Protein AF-A0A1H1TJZ3-F1 (afdb_monomer_lite)

Radius of gyration: 45.03 Å; chains: 1; bounding box: 128×93×92 Å

Foldseek 3Di:
DDDDDPDPDDPPPPPVPPVPPPPPVPDPPPVPPDDPVNVVVSVVVVVVVVVVVVVVVVVVVVVVVVVVVVVVVVVVVVVVVVCVVVVVVVLVVQLVVVCVPDPSVVSNVVSVVVVVVVVVVVVVVVVVVVVVPDDPVVVVVVVVVVVVPDPPVVVVVVVVVVVVVVVVVPPPDDDDDDDPDPPPPPDDDDDDDDDDDD

Organism: NCBI:txid441500

Sequence (198 aa):
MSNKGLYTDGSTAVTGKVESIPLRDTGVTTPGQDSLGTLVSNAAEQVSTLVRNEIELAKTEVIGEVKKGAVGGGLFAGAGVVALYSSFFFFFFLAALLAIWLPWWAAFLIVFLVMIAVAGILAFVGVKKFKAIRSPERTISSVNEWKNLVPGKAQESLARKEDSSALYTNAAGRPAASDKATEARLRDGRGSTSVDVD

InterPro domains:
  IPR009937 Putative Actinobacterial Holin-X, holin superfamily III [PF07332] (37-149)

Structure (mmCIF, N/CA/C/O backbone):
data_AF-A0A1H1TJZ3-F1
#
_entry.id   AF-A0A1H1TJZ3-F1
#
loop_
_atom_site.group_PDB
_atom_site.id
_atom_site.type_symbol
_atom_site.label_atom_id
_atom_site.label_alt_id
_atom_site.label_comp_id
_atom_site.label_asym_id
_atom_site.label_entity_id
_atom_site.label_seq_id
_atom_site.pdbx_PDB_ins_code
_atom_site.Cartn_x
_atom_site.Cartn_y
_atom_site.Cartn_z
_atom_site.occupancy
_atom_site.B_iso_or_equiv
_atom_site.auth_seq_id
_atom_site.auth_comp_id
_atom_site.auth_asym_id
_atom_site.auth_atom_id
_atom_site.pdbx_PDB_model_num
ATOM 1 N N . MET A 1 1 ? 46.722 17.912 40.642 1.00 52.62 1 MET A N 1
ATOM 2 C CA . MET A 1 1 ? 45.371 18.214 40.116 1.00 52.62 1 MET A CA 1
ATOM 3 C C . MET A 1 1 ? 44.361 17.716 41.139 1.00 52.62 1 MET A C 1
ATOM 5 O O . MET A 1 1 ? 44.548 16.632 41.670 1.00 52.62 1 MET A O 1
ATOM 9 N N . SER A 1 2 ? 43.424 18.573 41.537 1.00 50.50 2 SER A N 1
ATOM 10 C CA . SER A 1 2 ? 42.643 18.472 42.778 1.00 50.50 2 SER A CA 1
ATOM 11 C C . SER A 1 2 ? 41.502 17.450 42.667 1.00 50.50 2 SER A C 1
ATOM 13 O O . SER A 1 2 ? 40.543 17.701 41.948 1.00 50.50 2 SER A O 1
ATOM 15 N N . ASN A 1 3 ? 41.584 16.335 43.400 1.00 56.38 3 ASN A N 1
ATOM 16 C CA . ASN A 1 3 ? 40.433 15.481 43.708 1.00 56.38 3 ASN A CA 1
ATOM 17 C C . ASN A 1 3 ? 39.812 15.984 45.016 1.00 56.38 3 ASN A C 1
ATOM 19 O O . ASN A 1 3 ? 40.247 15.618 46.107 1.00 56.38 3 ASN A O 1
ATOM 23 N N . LYS A 1 4 ? 38.818 16.867 44.900 1.00 59.66 4 LYS A N 1
ATOM 24 C CA . LYS A 1 4 ? 37.949 17.290 46.001 1.00 59.66 4 LYS A CA 1
ATOM 25 C C . LYS A 1 4 ? 36.509 16.966 45.637 1.00 59.66 4 LYS A C 1
ATOM 27 O O . LYS A 1 4 ? 36.048 17.365 44.575 1.00 59.66 4 LYS A O 1
ATOM 32 N N . GLY A 1 5 ? 35.815 16.339 46.581 1.00 53.88 5 GLY A N 1
ATOM 33 C CA . GLY A 1 5 ? 34.362 16.420 46.670 1.00 53.88 5 GLY A CA 1
ATOM 34 C C . GLY A 1 5 ? 33.624 15.105 46.479 1.00 53.88 5 GLY A C 1
ATOM 35 O O . GLY A 1 5 ? 32.815 14.985 45.570 1.00 53.88 5 GLY A O 1
ATOM 36 N N . LEU A 1 6 ? 33.848 14.155 47.389 1.00 59.97 6 LEU A N 1
ATOM 37 C CA . LEU A 1 6 ? 32.800 13.226 47.812 1.00 59.97 6 LEU A CA 1
ATOM 38 C C . LEU A 1 6 ? 31.814 14.014 48.693 1.00 59.97 6 LEU A C 1
ATOM 40 O O . LEU A 1 6 ? 31.954 14.045 49.910 1.00 59.97 6 LEU A O 1
ATOM 44 N N . TYR A 1 7 ? 30.862 14.693 48.063 1.00 55.88 7 TYR A N 1
ATOM 45 C CA . TYR A 1 7 ? 29.608 15.135 48.679 1.00 55.88 7 TYR A CA 1
ATOM 46 C C . TYR A 1 7 ? 28.544 14.207 48.052 1.00 55.88 7 TYR A C 1
ATOM 48 O O . TYR A 1 7 ? 28.455 14.168 46.832 1.00 55.88 7 TYR A O 1
ATOM 56 N N . THR A 1 8 ? 27.743 13.360 48.706 1.00 62.25 8 THR A N 1
ATOM 57 C CA . THR A 1 8 ? 27.270 13.271 50.095 1.00 62.25 8 THR A CA 1
ATOM 58 C C . THR A 1 8 ? 27.097 14.607 50.794 1.00 62.25 8 THR A C 1
ATOM 60 O O . THR A 1 8 ? 27.571 14.805 51.902 1.00 62.25 8 THR A O 1
ATOM 63 N N . ASP A 1 9 ? 26.368 15.514 50.155 1.00 62.81 9 ASP A N 1
ATOM 64 C CA . ASP A 1 9 ? 25.366 16.238 50.923 1.00 62.81 9 ASP A CA 1
ATOM 65 C C . ASP A 1 9 ? 24.202 16.621 50.019 1.00 62.81 9 ASP A C 1
ATOM 67 O O . ASP A 1 9 ? 24.367 17.166 48.929 1.00 62.81 9 ASP A O 1
ATOM 71 N N . GLY A 1 10 ? 23.022 16.201 50.436 1.00 52.16 10 GLY A N 1
ATOM 72 C CA . GLY A 1 10 ? 21.856 16.110 49.576 1.00 52.16 10 GLY A CA 1
ATOM 73 C C . GLY A 1 10 ? 20.834 15.185 50.196 1.00 52.16 10 GLY A C 1
ATOM 74 O O . GLY A 1 10 ? 20.370 14.244 49.559 1.00 52.16 10 GLY A O 1
ATOM 75 N N . SER A 1 11 ? 20.516 15.463 51.461 1.00 60.38 11 SER A N 1
ATOM 76 C CA . SER A 1 11 ? 19.229 15.159 52.070 1.00 60.38 11 SER A CA 1
ATOM 77 C C . SER A 1 11 ? 18.112 15.643 51.140 1.00 60.38 11 SER A C 1
ATOM 79 O O . SER A 1 11 ? 17.571 16.736 51.270 1.00 60.38 11 SER A O 1
ATOM 81 N N . THR A 1 12 ? 17.767 14.825 50.157 1.00 55.41 12 TH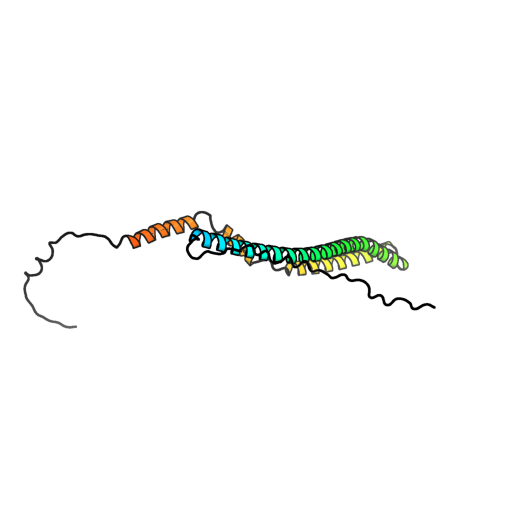R A N 1
ATOM 82 C CA . THR A 1 12 ? 16.384 14.710 49.736 1.00 55.41 12 THR A CA 1
ATOM 83 C C . THR A 1 12 ? 15.889 13.492 50.477 1.00 55.41 12 THR A C 1
ATOM 85 O O . THR A 1 12 ? 15.834 12.377 49.968 1.00 55.41 12 THR A O 1
ATOM 88 N N . ALA A 1 13 ? 15.568 13.714 51.753 1.00 56.81 13 ALA A N 1
ATOM 89 C CA . ALA A 1 13 ? 14.481 12.973 52.343 1.00 56.81 13 ALA A CA 1
ATOM 90 C C . ALA A 1 13 ? 13.328 13.111 51.346 1.00 56.81 13 ALA A C 1
ATOM 92 O O . ALA A 1 13 ? 12.645 14.136 51.300 1.00 56.81 13 ALA A O 1
ATOM 93 N N . VAL A 1 14 ? 13.155 12.100 50.492 1.00 51.84 14 VAL A N 1
ATOM 94 C CA . VAL A 1 14 ? 11.862 11.804 49.907 1.00 51.84 14 VAL A CA 1
ATOM 95 C C . VAL A 1 14 ? 11.032 11.465 51.128 1.00 51.84 14 VAL A C 1
ATOM 97 O O . VAL A 1 14 ? 10.917 10.317 51.550 1.00 51.84 14 VAL A O 1
ATOM 100 N N . THR A 1 15 ? 10.527 12.525 51.759 1.00 55.91 15 THR A N 1
ATOM 101 C CA . THR A 1 15 ? 9.297 12.483 52.507 1.00 55.91 15 THR A CA 1
ATOM 102 C C . THR A 1 15 ? 8.313 12.039 51.446 1.00 55.91 15 THR A C 1
ATOM 104 O O . THR A 1 15 ? 7.775 12.821 50.663 1.00 55.91 15 THR A O 1
ATOM 107 N N . GLY A 1 16 ? 8.206 10.717 51.295 1.00 60.44 16 GLY A N 1
ATOM 108 C CA . GLY A 1 16 ? 7.004 10.136 50.772 1.00 60.44 16 GLY A CA 1
ATOM 109 C C . GLY A 1 16 ? 5.961 10.777 51.651 1.00 60.44 16 GLY A C 1
ATOM 110 O O . GLY A 1 16 ? 5.882 10.479 52.843 1.00 60.44 16 GLY A O 1
ATOM 111 N N . LYS A 1 17 ? 5.260 11.764 51.096 1.00 51.16 17 LYS A N 1
ATOM 112 C CA . LYS A 1 17 ? 3.997 12.189 51.641 1.00 51.16 17 LYS A CA 1
ATOM 113 C C . LYS A 1 17 ? 3.156 10.941 51.481 1.00 51.16 17 LYS A C 1
ATOM 115 O O . LYS A 1 17 ? 2.542 10.720 50.445 1.00 51.16 17 LYS A O 1
ATOM 120 N N . VAL A 1 18 ? 3.279 10.057 52.468 1.00 55.62 18 VAL A N 1
ATOM 121 C CA . VAL A 1 18 ? 2.288 9.059 52.778 1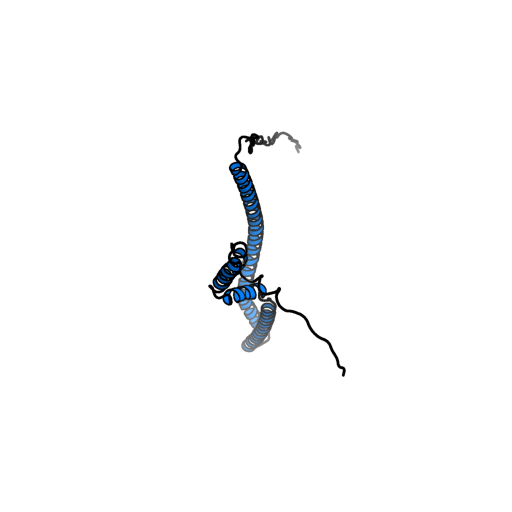.00 55.62 18 VAL A CA 1
ATOM 122 C C . VAL A 1 18 ? 1.106 9.958 53.037 1.00 55.62 18 VAL A C 1
ATOM 124 O O . VAL A 1 18 ? 1.009 10.590 54.090 1.00 55.62 18 VAL A O 1
ATOM 127 N N . GLU A 1 19 ? 0.311 10.173 51.990 1.00 57.09 19 GLU A N 1
ATOM 128 C CA . GLU A 1 19 ? -1.065 10.558 52.168 1.00 57.09 19 GLU A CA 1
ATOM 129 C C . GLU A 1 19 ? -1.569 9.496 53.117 1.00 57.09 19 GLU A C 1
ATOM 131 O O . GLU A 1 19 ? -1.733 8.332 52.750 1.00 57.09 19 GLU A O 1
ATOM 136 N N . SER A 1 20 ? -1.600 9.878 54.395 1.00 70.31 20 SER A N 1
ATOM 137 C CA . SER A 1 20 ? -2.224 9.119 55.449 1.00 70.31 20 SER A CA 1
ATOM 138 C C . SER A 1 20 ? -3.521 8.681 54.829 1.00 70.31 20 SER A C 1
ATOM 140 O O . SER A 1 20 ? -4.298 9.558 54.433 1.00 70.31 20 SER A O 1
ATOM 142 N N . ILE A 1 21 ? -3.657 7.364 54.641 1.00 65.25 21 ILE A N 1
ATOM 143 C CA . ILE A 1 21 ? -4.868 6.727 54.145 1.00 65.25 21 ILE A CA 1
ATOM 144 C C . ILE A 1 21 ? -5.995 7.551 54.738 1.00 65.25 21 ILE A C 1
ATOM 146 O O . ILE A 1 21 ? -6.054 7.629 55.973 1.00 65.25 21 ILE A O 1
ATOM 150 N N . PRO A 1 22 ? -6.773 8.292 53.927 1.00 59.94 22 PRO A N 1
ATOM 151 C CA . PRO A 1 22 ? -7.872 9.025 54.491 1.00 59.94 22 PRO A CA 1
ATOM 152 C C . PRO A 1 22 ? -8.697 7.944 55.163 1.00 59.94 22 PRO A C 1
ATOM 154 O O . PRO A 1 22 ? -9.255 7.080 54.491 1.00 59.94 22 PRO A O 1
ATOM 157 N N . LEU A 1 23 ? -8.732 7.971 56.493 1.00 58.44 23 LEU A N 1
ATOM 158 C CA . LEU A 1 23 ? -9.739 7.296 57.292 1.00 58.44 23 LEU A CA 1
ATOM 159 C C . LEU A 1 23 ? -11.054 8.033 57.013 1.00 58.44 23 LEU A C 1
ATOM 161 O O . LEU A 1 23 ? -11.661 8.647 57.880 1.00 58.44 23 LEU A O 1
ATOM 165 N N . ARG A 1 24 ? -11.444 8.079 55.741 1.00 59.44 24 ARG A N 1
ATOM 166 C CA . ARG A 1 24 ? -12.832 8.142 55.367 1.00 59.44 24 ARG A CA 1
ATOM 167 C C . ARG A 1 24 ? -13.308 6.748 55.675 1.00 59.44 24 ARG A C 1
ATOM 169 O O . ARG A 1 24 ? -12.832 5.797 55.061 1.00 59.44 24 ARG A O 1
ATOM 176 N N . ASP A 1 25 ? -14.193 6.650 56.650 1.00 58.34 25 ASP A N 1
ATOM 177 C CA . ASP A 1 25 ? -14.998 5.462 56.828 1.00 58.34 25 ASP A CA 1
ATOM 178 C C . ASP A 1 25 ? -15.605 5.108 55.469 1.00 58.34 25 ASP A C 1
ATOM 180 O O . ASP A 1 25 ? -16.533 5.760 54.985 1.00 58.34 25 ASP A O 1
ATOM 184 N N . THR A 1 26 ? -15.040 4.109 54.798 1.00 60.09 26 THR A N 1
ATOM 185 C CA . THR A 1 26 ? -15.629 3.519 53.602 1.00 60.09 26 THR A CA 1
ATOM 186 C C . THR A 1 26 ? -16.785 2.660 54.085 1.00 60.09 26 THR A C 1
ATOM 188 O O . THR A 1 26 ? -16.656 1.447 54.195 1.00 60.09 26 THR A O 1
ATOM 191 N N . GLY A 1 27 ? -17.868 3.327 54.489 1.00 61.78 27 GLY A N 1
ATOM 192 C CA . GLY A 1 27 ? -19.051 2.715 55.070 1.00 61.78 27 GLY A CA 1
ATOM 193 C C . GLY A 1 27 ? -18.743 1.941 56.347 1.00 61.78 27 GLY A C 1
ATOM 194 O O . GLY A 1 27 ? -18.666 0.715 56.320 1.00 61.78 27 GLY A O 1
ATOM 195 N N . VAL A 1 28 ? -18.669 2.622 57.496 1.00 57.31 28 VAL A N 1
ATOM 196 C CA . VAL A 1 28 ? -19.098 1.949 58.728 1.00 57.31 28 VAL A CA 1
ATOM 197 C C . VAL A 1 28 ? -20.586 1.658 58.569 1.00 57.31 28 VAL A C 1
ATOM 199 O O . VAL A 1 28 ? -21.441 2.465 58.926 1.00 57.31 28 VAL A O 1
ATOM 202 N N . THR A 1 29 ? -20.894 0.502 57.984 1.00 57.84 29 THR A N 1
ATOM 203 C CA . THR A 1 29 ? -22.207 -0.114 58.094 1.00 57.84 29 THR A CA 1
ATOM 204 C C . THR A 1 29 ? -22.442 -0.311 59.581 1.00 57.84 29 THR A C 1
ATOM 206 O O . THR A 1 29 ? -21.891 -1.239 60.174 1.00 57.84 29 THR A O 1
ATOM 209 N N . THR A 1 30 ? -23.165 0.603 60.225 1.00 61.22 30 THR A N 1
ATOM 210 C CA . THR A 1 30 ? -23.535 0.430 61.629 1.00 61.22 30 THR A CA 1
ATOM 211 C C . THR A 1 30 ? -24.534 -0.724 61.651 1.00 61.22 30 THR A C 1
ATOM 213 O O . THR A 1 30 ? -25.610 -0.578 61.059 1.00 61.22 30 THR A O 1
ATOM 216 N N . PRO A 1 31 ? -24.212 -1.885 62.258 1.00 56.19 31 PRO A N 1
ATOM 217 C CA . PRO A 1 31 ? -25.099 -3.040 62.222 1.00 56.19 31 PRO A CA 1
ATOM 218 C C . PRO A 1 31 ? -26.468 -2.654 62.795 1.00 56.19 31 PRO A C 1
ATOM 220 O O . PRO A 1 31 ? -26.584 -2.326 63.973 1.00 56.19 31 PRO A O 1
ATOM 223 N N . GLY A 1 32 ? -27.491 -2.636 61.935 1.00 61.94 32 GLY A N 1
ATOM 224 C CA . GLY A 1 32 ? -28.868 -2.286 62.294 1.00 61.94 32 GLY A CA 1
ATOM 225 C C . GLY A 1 32 ? -29.367 -0.894 61.883 1.00 61.94 32 GLY A C 1
ATOM 226 O O . GLY A 1 32 ? -30.531 -0.615 62.154 1.00 61.94 32 GLY A O 1
ATOM 227 N N . GLN A 1 33 ? -28.560 -0.038 61.237 1.00 62.75 33 GLN A N 1
ATOM 228 C CA . GLN A 1 33 ? -29.014 1.301 60.793 1.00 62.75 33 GLN A CA 1
ATOM 229 C C . GLN A 1 33 ? -29.118 1.479 59.273 1.00 62.75 33 GLN A C 1
ATOM 231 O O . GLN A 1 33 ? -29.837 2.364 58.811 1.00 62.75 33 GLN A O 1
ATOM 236 N N . ASP A 1 34 ? -28.478 0.609 58.491 1.00 65.44 34 ASP A N 1
A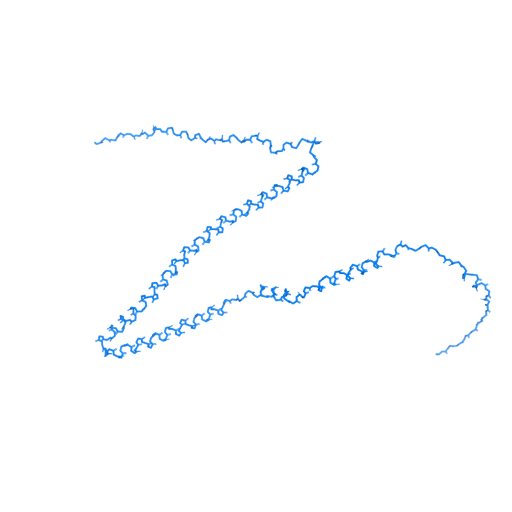TOM 237 C CA . ASP A 1 34 ? -28.600 0.632 57.036 1.00 65.44 34 ASP A CA 1
ATOM 238 C C . ASP A 1 34 ? -29.779 -0.215 56.566 1.00 65.44 34 ASP A C 1
ATOM 240 O O . ASP A 1 34 ? -29.916 -1.396 56.895 1.00 65.44 34 ASP A O 1
ATOM 244 N N . SER A 1 35 ? -30.640 0.395 55.756 1.00 80.81 35 SER A N 1
ATOM 245 C CA . SER A 1 35 ? -31.712 -0.328 55.084 1.00 80.81 35 SER A CA 1
ATOM 246 C C . SER A 1 35 ? -31.136 -1.319 54.063 1.00 80.81 35 SER A C 1
ATOM 248 O O . SER A 1 35 ? -30.078 -1.084 53.474 1.00 80.81 35 SER A O 1
ATOM 250 N N . LEU A 1 36 ? -31.865 -2.402 53.775 1.00 79.62 36 LEU A N 1
ATOM 251 C CA . LEU A 1 36 ? -31.504 -3.350 52.709 1.00 79.62 36 LEU A CA 1
ATOM 252 C C . LEU A 1 36 ? -31.274 -2.655 51.352 1.00 79.62 36 LEU A C 1
ATOM 254 O O . LEU A 1 36 ? -30.434 -3.094 50.570 1.00 79.62 36 LEU A O 1
ATOM 258 N N . GLY A 1 37 ? -31.971 -1.542 51.092 1.00 83.62 37 GLY A N 1
ATOM 259 C CA . GLY A 1 37 ? -31.775 -0.733 49.887 1.00 83.62 37 GLY A CA 1
ATOM 260 C C . GLY A 1 37 ? -30.400 -0.063 49.828 1.00 83.62 37 GLY A C 1
ATOM 261 O O . GLY A 1 37 ? -29.789 -0.016 48.762 1.00 83.62 37 GLY A O 1
ATOM 262 N N . THR A 1 38 ? -29.872 0.381 50.969 1.00 82.50 38 THR A N 1
ATOM 263 C CA . THR A 1 38 ? -28.545 1.004 51.072 1.00 82.50 38 THR A CA 1
ATOM 264 C C . THR A 1 38 ? -27.435 -0.011 50.776 1.00 82.50 38 THR A C 1
ATOM 266 O O . THR A 1 38 ? -26.494 0.291 50.047 1.00 82.50 38 THR A O 1
ATOM 269 N N . LEU A 1 39 ? -27.577 -1.249 51.265 1.00 85.19 39 LEU A N 1
ATOM 270 C CA . LEU A 1 39 ? -26.619 -2.335 51.018 1.00 85.19 39 LEU A CA 1
ATOM 271 C C . LEU A 1 39 ? -26.573 -2.743 49.539 1.00 85.19 39 LEU A C 1
ATOM 273 O O . LEU A 1 39 ? -25.491 -2.899 48.974 1.00 85.19 39 LEU A O 1
ATOM 277 N N . VAL A 1 40 ? -27.739 -2.874 48.898 1.00 86.62 40 VAL A N 1
ATOM 278 C CA . VAL A 1 40 ? -27.831 -3.196 47.464 1.00 86.62 40 VAL A CA 1
ATOM 279 C C . VAL A 1 40 ? -27.279 -2.055 46.607 1.00 86.62 40 VAL A C 1
ATOM 281 O O . VAL A 1 40 ? -26.542 -2.319 45.658 1.00 86.62 40 VAL A O 1
ATOM 284 N N . SER A 1 41 ? -27.574 -0.800 46.960 1.00 87.06 41 SER A N 1
ATOM 285 C CA . SER A 1 41 ? -27.035 0.379 46.270 1.00 87.06 41 SER A CA 1
ATOM 286 C C . SER A 1 41 ? -25.506 0.419 46.332 1.00 87.06 41 SER A C 1
ATOM 288 O O . SER A 1 41 ? -24.854 0.521 45.296 1.00 87.06 41 SER A O 1
ATOM 290 N N . ASN A 1 42 ? -24.924 0.247 47.522 1.00 86.00 42 ASN A N 1
ATOM 291 C CA . ASN A 1 42 ? -23.471 0.269 47.712 1.00 86.00 42 ASN A CA 1
ATOM 292 C C . ASN A 1 42 ? -22.774 -0.891 46.983 1.00 86.00 42 ASN A C 1
ATOM 294 O O . ASN A 1 42 ? -21.708 -0.706 46.393 1.00 86.00 42 ASN A O 1
ATOM 298 N N . ALA A 1 43 ? -23.374 -2.0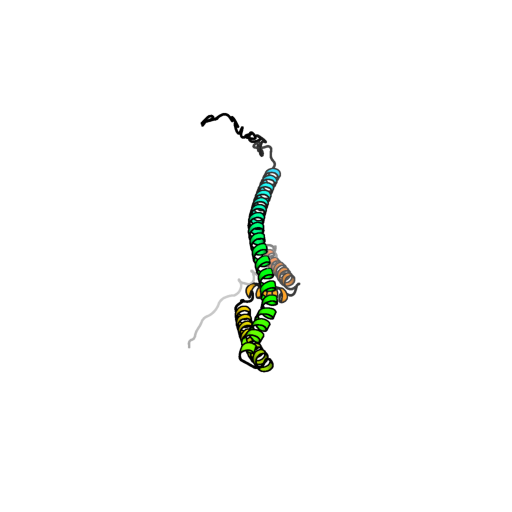86 46.989 1.00 87.38 43 ALA A N 1
ATOM 299 C CA . ALA A 1 43 ? -22.849 -3.230 46.247 1.00 87.38 43 ALA A CA 1
ATOM 300 C C . ALA A 1 43 ? -22.894 -2.992 44.726 1.00 87.38 43 ALA A C 1
ATOM 302 O O . ALA A 1 43 ? -21.917 -3.271 44.029 1.00 87.38 43 ALA A O 1
ATOM 303 N N . ALA A 1 44 ? -23.992 -2.432 44.207 1.00 89.06 44 ALA A N 1
ATOM 304 C CA . ALA A 1 44 ? -24.119 -2.079 42.793 1.00 89.06 44 ALA A CA 1
ATOM 305 C C . ALA A 1 44 ? -23.095 -1.011 42.373 1.00 89.06 44 ALA A C 1
ATOM 307 O O . ALA A 1 44 ? -22.509 -1.097 41.292 1.00 89.06 44 ALA A O 1
ATOM 308 N N . GLU A 1 45 ? -22.825 -0.041 43.244 1.00 91.12 45 GLU A N 1
ATOM 309 C CA . GLU A 1 45 ? -21.854 1.026 43.006 1.00 91.12 45 GLU A CA 1
ATOM 310 C C . GLU A 1 45 ? -20.406 0.501 42.964 1.00 91.12 45 GLU A C 1
ATOM 312 O O . GLU A 1 45 ? -19.625 0.888 42.090 1.00 91.12 45 GLU A O 1
ATOM 317 N N . GLN A 1 46 ? -20.059 -0.471 43.816 1.00 87.31 46 GLN A N 1
ATOM 318 C CA . GLN A 1 46 ? -18.755 -1.149 43.777 1.00 87.31 46 GLN A CA 1
ATOM 319 C C . GLN A 1 46 ? -18.566 -1.983 42.509 1.00 87.31 46 GLN A C 1
ATOM 321 O O . GLN A 1 46 ? -17.514 -1.907 41.872 1.00 87.31 46 GLN A O 1
ATOM 326 N N . VAL A 1 47 ? -19.592 -2.737 42.101 1.00 91.69 47 VAL A N 1
ATOM 327 C CA . VAL A 1 47 ? -19.554 -3.502 40.845 1.00 91.69 47 VAL A CA 1
ATOM 328 C C . VAL A 1 47 ? -19.414 -2.557 39.651 1.00 91.69 47 VAL A C 1
ATOM 330 O O . VAL A 1 47 ? -18.579 -2.793 38.777 1.00 91.69 47 VAL A O 1
ATOM 333 N N . SER A 1 48 ? -20.160 -1.448 39.633 1.00 92.88 48 SER A N 1
ATOM 334 C CA . SER A 1 48 ? -20.049 -0.437 38.576 1.00 92.88 48 SER A CA 1
ATOM 335 C C . SER A 1 48 ? -18.654 0.195 38.525 1.00 92.88 48 SER A C 1
ATOM 337 O O . SER A 1 48 ? -18.144 0.477 37.439 1.00 92.88 48 SER A O 1
ATOM 339 N N . THR A 1 49 ? -18.021 0.391 39.683 1.00 91.75 49 THR A N 1
ATOM 340 C CA . THR A 1 49 ? -16.653 0.916 39.781 1.00 91.75 49 THR A CA 1
ATOM 341 C C . THR A 1 49 ? -15.633 -0.097 39.261 1.00 91.75 49 THR A C 1
ATOM 343 O O . THR A 1 49 ? -14.758 0.265 38.480 1.00 91.75 49 THR A O 1
ATOM 346 N N . LEU A 1 50 ? -15.773 -1.379 39.609 1.00 92.62 50 LEU A N 1
ATOM 347 C CA . LEU A 1 50 ? -14.881 -2.441 39.137 1.00 92.62 50 LEU A CA 1
ATOM 348 C C . LEU A 1 50 ? -14.942 -2.601 37.612 1.00 92.62 50 LEU A C 1
ATOM 350 O O . LEU A 1 50 ? -13.907 -2.625 36.952 1.00 92.62 50 LEU A O 1
ATOM 354 N N . VAL A 1 51 ? -16.155 -2.641 37.048 1.00 94.06 51 VAL A N 1
ATOM 355 C CA . VAL A 1 51 ? -16.363 -2.729 35.594 1.00 94.06 51 VAL A CA 1
ATOM 356 C C . VAL A 1 51 ? -15.746 -1.527 34.887 1.00 94.06 51 VAL A C 1
ATOM 358 O O . VAL A 1 51 ? -15.076 -1.685 33.867 1.00 94.06 51 VAL A O 1
ATOM 361 N N . ARG A 1 52 ? -15.933 -0.319 35.428 1.00 94.44 52 ARG A N 1
ATOM 362 C CA . ARG A 1 52 ? -15.331 0.884 34.853 1.00 94.44 52 ARG A CA 1
ATOM 363 C C . ARG A 1 52 ? -13.805 0.844 34.903 1.00 94.44 52 ARG A C 1
ATOM 365 O O . ARG A 1 52 ? -13.183 1.184 33.903 1.00 94.44 52 ARG A O 1
ATOM 372 N N . ASN A 1 53 ? -13.221 0.388 36.006 1.00 92.81 53 ASN A N 1
ATOM 373 C CA . ASN A 1 53 ? -11.771 0.261 36.150 1.00 92.81 53 ASN A CA 1
ATOM 374 C C . ASN A 1 53 ? -11.189 -0.756 35.160 1.00 92.81 53 ASN A C 1
ATOM 376 O O . ASN A 1 53 ? -10.171 -0.476 34.531 1.00 92.81 53 ASN A O 1
ATOM 380 N N . GLU A 1 54 ? -11.860 -1.892 34.963 1.00 91.44 54 GLU A N 1
ATOM 381 C CA . GLU A 1 54 ? -11.437 -2.912 33.999 1.00 91.44 54 GLU A CA 1
ATOM 382 C C . GLU A 1 54 ? -11.487 -2.374 32.560 1.00 91.44 54 GLU A C 1
ATOM 384 O O . GLU A 1 54 ? -10.561 -2.568 31.773 1.00 91.44 54 GLU A O 1
ATOM 389 N N . ILE A 1 55 ? -12.542 -1.621 32.226 1.00 94.12 55 ILE A N 1
ATOM 390 C CA . ILE A 1 55 ? -12.671 -0.949 30.926 1.00 94.12 55 ILE A CA 1
ATOM 391 C C . ILE A 1 55 ? -11.591 0.120 30.755 1.00 94.12 55 ILE A C 1
ATOM 393 O O . ILE A 1 55 ? -11.026 0.245 29.669 1.00 94.12 55 ILE A O 1
ATOM 397 N N . GLU A 1 56 ? -11.309 0.915 31.787 1.00 93.94 56 GLU A N 1
ATOM 398 C CA . GLU A 1 56 ? -10.276 1.950 31.734 1.00 93.94 56 GLU A CA 1
ATOM 399 C C . GLU A 1 56 ? -8.889 1.329 31.535 1.00 93.94 56 GLU A C 1
ATOM 401 O O . GLU A 1 56 ? -8.142 1.789 30.667 1.00 93.94 56 GLU A O 1
ATOM 406 N N . LEU A 1 57 ? -8.584 0.229 32.225 1.00 91.25 57 LEU A N 1
ATOM 407 C CA . LEU A 1 57 ? -7.334 -0.505 32.053 1.00 91.25 57 LEU A CA 1
ATOM 408 C C . LEU A 1 57 ? -7.222 -1.095 30.640 1.00 91.25 57 LEU A C 1
ATOM 410 O O . LEU A 1 57 ? -6.266 -0.785 29.922 1.00 91.25 57 LEU A O 1
ATOM 414 N N . ALA A 1 58 ? -8.244 -1.826 30.187 1.00 91.44 58 ALA A N 1
ATOM 415 C CA . ALA A 1 58 ? -8.294 -2.396 28.841 1.00 91.44 58 ALA A CA 1
ATOM 416 C C . ALA A 1 58 ? -8.182 -1.308 27.763 1.00 91.44 58 ALA A C 1
ATOM 418 O O . ALA A 1 58 ? -7.485 -1.468 26.761 1.00 91.44 58 ALA A O 1
ATOM 419 N N . LYS A 1 59 ? -8.811 -0.148 27.981 1.00 93.06 59 LYS A N 1
ATOM 420 C CA . LYS A 1 59 ? -8.704 1.000 27.079 1.00 93.06 59 LYS A CA 1
ATOM 421 C C . LYS A 1 59 ? -7.270 1.517 26.999 1.00 93.06 59 LYS A C 1
ATOM 423 O O . LYS A 1 59 ? -6.824 1.842 25.900 1.00 93.06 59 LYS A O 1
ATOM 428 N N . THR A 1 60 ? -6.540 1.603 28.110 1.00 92.62 60 THR A N 1
ATOM 429 C CA . THR A 1 60 ? -5.138 2.057 28.071 1.00 92.62 60 THR A CA 1
ATOM 430 C C . THR A 1 60 ? -4.222 1.081 27.338 1.00 92.62 60 THR A C 1
ATOM 432 O O . THR A 1 60 ? -3.377 1.521 26.552 1.00 92.62 60 THR A O 1
ATOM 435 N N . GLU A 1 61 ? -4.430 -0.223 27.518 1.00 91.12 61 GLU A N 1
ATOM 436 C CA . GLU A 1 61 ? -3.650 -1.264 26.848 1.00 91.12 61 GLU A CA 1
ATOM 437 C C . GLU A 1 61 ? -3.923 -1.266 25.340 1.00 91.12 61 GLU A C 1
ATOM 439 O O . GLU A 1 61 ? -3.003 -1.095 24.534 1.00 91.12 61 GLU A O 1
ATOM 444 N N . VAL A 1 62 ? -5.203 -1.292 24.957 1.00 95.38 62 VAL A N 1
ATOM 445 C CA . VAL A 1 62 ? -5.635 -1.262 23.555 1.00 95.38 62 VAL A CA 1
ATOM 446 C C . VAL A 1 62 ? -5.177 0.018 22.854 1.00 95.38 62 VAL A C 1
ATOM 448 O O . VAL A 1 62 ? -4.675 -0.047 21.734 1.00 95.38 62 VAL A O 1
ATOM 451 N N . ILE A 1 63 ? -5.292 1.196 23.480 1.00 93.81 63 ILE A N 1
ATOM 452 C CA . ILE A 1 63 ? -4.816 2.451 22.868 1.00 93.81 63 ILE A CA 1
ATOM 453 C C . ILE A 1 63 ? -3.301 2.405 22.637 1.00 93.81 63 ILE A C 1
ATOM 455 O O . ILE A 1 63 ? -2.823 2.882 21.602 1.00 93.81 63 ILE A O 1
ATOM 459 N N . GLY A 1 64 ? -2.540 1.830 23.572 1.00 89.69 64 GLY A N 1
ATOM 460 C CA . GLY A 1 64 ? -1.100 1.643 23.424 1.00 89.69 64 GLY A CA 1
ATOM 461 C C . GLY A 1 64 ? -0.750 0.775 22.213 1.00 89.69 64 GLY A C 1
ATOM 462 O O . GLY A 1 64 ? 0.111 1.152 21.410 1.00 89.69 64 GLY A O 1
ATOM 463 N N . GLU A 1 65 ? -1.441 -0.351 22.047 1.00 92.62 65 GLU A N 1
ATOM 464 C CA . GLU A 1 65 ? -1.266 -1.255 20.906 1.00 92.62 65 GLU A CA 1
ATOM 465 C C . GLU A 1 65 ? -1.690 -0.617 19.583 1.00 92.62 65 GLU A C 1
ATOM 467 O O . GLU A 1 65 ? -0.925 -0.629 18.614 1.00 92.62 65 GLU A O 1
ATOM 472 N N . VAL A 1 66 ? -2.860 0.023 19.555 1.00 95.38 66 VAL A N 1
ATOM 473 C CA . VAL A 1 66 ? -3.379 0.728 18.376 1.00 95.38 66 VAL A CA 1
ATOM 474 C C . VAL A 1 66 ? -2.420 1.830 17.947 1.00 95.38 66 VAL A C 1
ATOM 476 O O . VAL A 1 66 ? -2.148 1.965 16.758 1.00 95.38 66 VAL A O 1
ATOM 479 N N . LYS A 1 67 ? -1.850 2.595 18.884 1.00 94.56 67 LYS A N 1
ATOM 480 C CA . LYS A 1 67 ? -0.884 3.650 18.556 1.00 94.56 67 LYS A CA 1
ATOM 481 C C . LYS A 1 67 ? 0.393 3.079 17.941 1.00 94.56 67 LYS A C 1
ATOM 483 O O . LYS A 1 67 ? 0.876 3.620 16.948 1.00 94.56 67 LYS A O 1
ATOM 488 N N . LYS A 1 68 ? 0.931 1.985 18.490 1.00 93.06 68 LYS A N 1
ATOM 489 C CA . LYS A 1 68 ? 2.107 1.300 17.920 1.00 93.06 68 LYS A CA 1
ATOM 490 C C . LYS A 1 68 ? 1.804 0.772 16.515 1.00 93.06 68 LYS A C 1
ATOM 492 O O . LYS A 1 68 ? 2.588 1.007 15.596 1.00 93.06 68 LYS A O 1
ATOM 497 N N . GLY A 1 69 ? 0.644 0.140 16.340 1.00 95.19 69 GLY A N 1
ATOM 498 C CA . GLY A 1 69 ? 0.158 -0.327 15.043 1.00 95.19 69 GLY A CA 1
ATOM 499 C C . GLY A 1 69 ? -0.049 0.812 14.043 1.00 95.19 69 GLY A C 1
ATOM 500 O O . GLY A 1 69 ? 0.343 0.685 12.889 1.00 95.19 69 GLY A O 1
ATOM 501 N N . ALA A 1 70 ? -0.583 1.952 14.483 1.00 95.38 70 ALA A N 1
ATOM 502 C CA . ALA A 1 70 ? -0.813 3.128 13.647 1.00 95.38 70 ALA A CA 1
ATOM 503 C C . ALA A 1 70 ? 0.495 3.787 13.198 1.00 95.38 70 ALA A C 1
ATOM 505 O O . ALA A 1 70 ? 0.625 4.143 12.030 1.00 95.38 70 ALA A O 1
ATOM 506 N N . VAL A 1 71 ? 1.483 3.916 14.089 1.00 96.44 71 VAL A N 1
ATOM 507 C CA . VAL A 1 71 ? 2.811 4.439 13.725 1.00 96.44 71 VAL A CA 1
ATOM 508 C C . VAL A 1 71 ? 3.503 3.491 12.748 1.00 96.44 71 VAL A C 1
ATOM 510 O O . VAL A 1 71 ? 3.971 3.933 11.701 1.00 96.44 71 VAL A O 1
ATOM 513 N N . GLY A 1 72 ? 3.520 2.188 13.046 1.00 94.31 72 GLY A N 1
ATOM 514 C CA . GLY A 1 72 ? 4.102 1.182 12.157 1.00 94.31 72 GLY A CA 1
ATOM 515 C C . GLY A 1 72 ? 3.416 1.152 10.791 1.00 94.31 72 GLY A C 1
ATOM 516 O O . GLY A 1 72 ? 4.087 1.193 9.764 1.00 94.31 72 GLY A O 1
ATOM 517 N N . GLY A 1 73 ? 2.082 1.162 10.775 1.00 96.81 73 GLY A N 1
ATOM 518 C CA . GLY A 1 73 ? 1.273 1.210 9.560 1.00 96.81 73 GLY A CA 1
ATOM 519 C C . GLY A 1 73 ? 1.478 2.497 8.761 1.00 96.81 73 GLY A C 1
ATOM 520 O O . GLY A 1 73 ? 1.618 2.434 7.543 1.00 96.81 73 GLY A O 1
ATOM 521 N N . GLY A 1 74 ? 1.575 3.649 9.428 1.00 97.00 74 GLY A N 1
ATOM 522 C CA . GLY A 1 74 ? 1.864 4.936 8.795 1.00 97.00 74 GLY A CA 1
ATOM 523 C C . GLY A 1 74 ? 3.249 4.976 8.147 1.00 97.00 74 GLY A C 1
ATOM 524 O O . GLY A 1 74 ? 3.377 5.410 7.003 1.00 97.00 74 GLY A O 1
ATOM 525 N N . LEU A 1 75 ? 4.276 4.456 8.828 1.00 97.12 75 LEU A N 1
ATOM 526 C CA . LEU A 1 75 ? 5.622 4.324 8.262 1.00 97.12 75 LEU A CA 1
ATOM 527 C C . LEU A 1 75 ? 5.649 3.353 7.078 1.00 97.12 75 LEU A C 1
ATOM 529 O O . LEU A 1 75 ? 6.267 3.658 6.062 1.00 97.12 75 LEU A O 1
ATOM 533 N N . PHE A 1 76 ? 4.950 2.218 7.170 1.00 96.25 76 PHE A N 1
ATOM 534 C CA . PHE A 1 76 ? 4.841 1.266 6.062 1.00 96.25 76 PHE A CA 1
ATOM 535 C C . PHE A 1 76 ? 4.111 1.863 4.857 1.00 96.25 76 PHE A C 1
ATOM 537 O O . PHE A 1 76 ? 4.538 1.662 3.722 1.00 96.25 76 PHE A O 1
ATOM 544 N N . ALA A 1 77 ? 3.042 2.626 5.092 1.00 97.69 77 ALA A N 1
ATOM 545 C CA . ALA A 1 77 ? 2.332 3.344 4.043 1.00 97.69 77 ALA A CA 1
ATOM 546 C C . ALA A 1 77 ? 3.243 4.388 3.380 1.00 97.69 77 ALA A C 1
ATOM 548 O O . ALA A 1 77 ? 3.349 4.412 2.155 1.00 97.69 77 ALA A O 1
ATOM 549 N N . GLY A 1 78 ? 3.964 5.188 4.173 1.00 98.06 78 GLY A N 1
ATOM 550 C CA . GLY A 1 78 ? 4.946 6.150 3.668 1.00 98.06 78 GLY A CA 1
ATOM 551 C C . GLY A 1 78 ? 6.060 5.485 2.853 1.00 98.06 78 GLY A C 1
ATOM 552 O O . GLY A 1 78 ? 6.338 5.908 1.732 1.00 98.06 78 GLY A O 1
ATOM 553 N N . ALA A 1 79 ? 6.642 4.396 3.362 1.00 97.50 79 ALA A N 1
ATOM 554 C CA . ALA A 1 79 ? 7.639 3.602 2.646 1.00 97.50 79 ALA A CA 1
ATOM 555 C C . ALA A 1 79 ? 7.080 3.023 1.339 1.00 97.50 79 ALA A C 1
ATOM 557 O O . ALA A 1 79 ? 7.759 3.060 0.316 1.00 97.50 79 ALA A O 1
ATOM 558 N N . GLY A 1 80 ? 5.831 2.547 1.347 1.00 97.06 80 GLY A N 1
ATOM 559 C CA . GLY A 1 80 ? 5.133 2.071 0.155 1.00 97.06 80 GLY A CA 1
ATOM 560 C C . GLY A 1 80 ? 4.973 3.159 -0.906 1.00 97.06 80 GLY A C 1
ATOM 561 O O . GLY A 1 80 ? 5.259 2.912 -2.075 1.00 97.06 80 GLY A O 1
ATOM 562 N N . VAL A 1 81 ? 4.592 4.377 -0.510 1.00 98.19 81 VAL A N 1
ATOM 563 C CA . VAL A 1 81 ? 4.496 5.527 -1.426 1.00 98.19 81 VAL A CA 1
ATOM 564 C C . VAL A 1 81 ? 5.866 5.875 -2.007 1.00 98.19 81 VAL A C 1
ATOM 566 O O . VAL A 1 81 ? 6.001 5.994 -3.225 1.00 98.19 81 VAL A O 1
ATOM 569 N N . VAL A 1 82 ? 6.899 5.982 -1.168 1.00 98.19 82 VAL A N 1
ATOM 570 C CA . VAL A 1 82 ? 8.269 6.267 -1.626 1.00 98.19 82 VAL A CA 1
ATOM 571 C C . VAL A 1 82 ? 8.763 5.182 -2.582 1.00 98.19 82 VAL A C 1
ATOM 573 O O . VAL A 1 82 ? 9.303 5.508 -3.639 1.00 98.19 82 VAL A O 1
ATOM 576 N N . ALA A 1 83 ? 8.546 3.904 -2.265 1.00 96.75 83 ALA A N 1
ATOM 577 C CA . ALA A 1 83 ? 8.917 2.787 -3.128 1.00 96.75 83 ALA A CA 1
ATOM 578 C C . ALA A 1 83 ? 8.154 2.815 -4.463 1.00 96.75 83 ALA A C 1
ATOM 580 O O . ALA A 1 83 ? 8.758 2.585 -5.512 1.00 96.75 83 ALA A O 1
ATOM 581 N N . LEU A 1 84 ? 6.860 3.149 -4.451 1.00 95.31 84 LEU A N 1
ATOM 582 C CA . LEU A 1 84 ? 6.038 3.265 -5.658 1.00 95.31 84 LEU A CA 1
ATOM 583 C C . LEU A 1 84 ? 6.567 4.361 -6.591 1.00 95.31 84 LEU A C 1
ATOM 585 O O . LEU A 1 84 ? 6.803 4.092 -7.768 1.00 95.31 84 LEU A O 1
ATOM 589 N N . TYR A 1 85 ? 6.824 5.567 -6.075 1.00 96.88 85 TYR A N 1
ATOM 590 C CA . TYR A 1 85 ? 7.391 6.653 -6.883 1.00 96.88 85 TYR A CA 1
ATOM 591 C C . TYR A 1 85 ? 8.825 6.350 -7.333 1.00 96.88 85 TYR A C 1
ATOM 593 O O . TYR A 1 85 ? 9.172 6.589 -8.489 1.00 96.88 85 TYR A O 1
ATOM 601 N N . SER A 1 86 ? 9.651 5.768 -6.460 1.00 97.12 86 SER A N 1
ATOM 602 C CA . SER A 1 86 ? 11.033 5.394 -6.792 1.00 97.12 86 SER A CA 1
ATOM 603 C C . SER A 1 86 ? 11.095 4.308 -7.866 1.00 97.12 86 SER A C 1
ATOM 605 O O . SER A 1 86 ? 12.007 4.319 -8.688 1.00 97.12 86 SER A O 1
ATOM 607 N N . SER A 1 87 ? 10.112 3.404 -7.912 1.00 95.06 87 SER A N 1
ATOM 608 C CA . SER A 1 87 ? 10.039 2.349 -8.930 1.00 95.06 87 SER A CA 1
ATOM 609 C C . SER A 1 87 ? 9.966 2.927 -10.345 1.00 95.06 87 SER A C 1
ATOM 611 O O . SER A 1 87 ? 10.615 2.403 -11.246 1.00 95.06 87 SER A O 1
ATOM 613 N N . PHE A 1 88 ? 9.252 4.042 -10.544 1.00 93.81 88 PHE A N 1
ATOM 614 C CA . PHE A 1 88 ? 9.201 4.724 -11.841 1.00 93.81 88 PHE A CA 1
ATOM 615 C C . PHE A 1 88 ? 10.602 5.151 -12.311 1.00 93.81 88 PHE A C 1
ATOM 617 O O . PHE A 1 88 ? 11.013 4.823 -13.425 1.00 93.81 88 PHE A O 1
ATOM 624 N N . PHE A 1 89 ? 11.368 5.811 -11.435 1.00 96.12 89 PHE A N 1
ATOM 625 C CA . PHE A 1 89 ? 12.747 6.213 -11.726 1.00 96.12 89 PHE A CA 1
ATOM 626 C C . PHE A 1 89 ? 13.685 5.014 -11.882 1.00 96.12 89 PHE A C 1
ATOM 628 O O . PHE A 1 89 ? 14.563 5.041 -12.741 1.00 96.12 89 PHE A O 1
ATOM 635 N N . PHE A 1 90 ? 13.488 3.948 -11.104 1.00 97.25 90 PHE A N 1
ATOM 636 C CA . PHE A 1 90 ? 14.278 2.722 -11.200 1.00 97.25 90 PHE A CA 1
ATOM 637 C C . PHE A 1 90 ? 14.142 2.051 -12.573 1.00 97.25 90 PHE A C 1
ATOM 639 O O . PHE A 1 90 ? 15.148 1.671 -13.167 1.00 97.25 90 PHE A O 1
ATOM 646 N N . PHE A 1 91 ? 12.929 1.948 -13.122 1.00 94.31 91 PHE A N 1
ATOM 647 C CA . PHE A 1 91 ? 12.738 1.393 -14.466 1.00 94.31 91 PHE A CA 1
ATOM 648 C C . PHE A 1 91 ? 13.278 2.317 -15.562 1.00 94.31 91 PHE A C 1
ATOM 650 O O . PHE A 1 91 ? 13.847 1.831 -16.539 1.00 94.31 91 PHE A O 1
ATOM 657 N N . PHE A 1 92 ? 13.180 3.637 -15.382 1.00 95.69 92 PHE A N 1
ATOM 658 C CA . PHE A 1 92 ? 13.823 4.599 -16.283 1.00 95.69 92 PHE A CA 1
ATOM 659 C C . PHE A 1 92 ? 15.348 4.442 -16.287 1.00 95.69 92 PHE A C 1
ATOM 661 O O . PHE A 1 92 ? 15.968 4.388 -17.348 1.00 95.69 92 PHE A O 1
ATOM 668 N N . PHE A 1 93 ? 15.943 4.304 -15.101 1.00 97.38 93 PHE A N 1
ATOM 669 C CA . PHE A 1 93 ? 17.356 3.987 -14.935 1.00 97.38 93 PHE A CA 1
ATOM 670 C C . PHE A 1 93 ? 17.712 2.658 -15.607 1.00 97.38 93 PHE A C 1
ATOM 672 O O . PHE A 1 93 ? 18.700 2.597 -16.328 1.00 97.38 93 PHE A O 1
ATOM 679 N N . LEU A 1 94 ? 16.900 1.612 -15.432 1.00 97.25 94 LEU A N 1
ATOM 680 C CA . LEU A 1 94 ? 17.144 0.306 -16.042 1.00 97.25 94 LEU A CA 1
ATOM 681 C C . LEU A 1 94 ? 17.121 0.379 -17.577 1.00 97.25 94 LEU A C 1
ATOM 683 O O . LEU A 1 94 ? 17.969 -0.221 -18.235 1.00 97.25 94 LEU A O 1
ATOM 687 N N . ALA A 1 95 ? 16.194 1.154 -18.146 1.00 97.12 95 ALA A N 1
ATOM 688 C CA . ALA A 1 95 ? 16.133 1.393 -19.585 1.00 97.12 95 ALA A CA 1
ATOM 689 C C . ALA A 1 95 ? 17.368 2.164 -20.072 1.00 97.12 95 ALA A C 1
ATOM 691 O O . ALA A 1 95 ? 17.980 1.772 -21.063 1.00 97.12 95 ALA A O 1
ATOM 692 N N . ALA A 1 96 ? 17.780 3.211 -19.350 1.00 97.38 96 ALA A N 1
ATOM 693 C CA . ALA A 1 96 ? 18.986 3.973 -19.667 1.00 97.38 96 ALA A CA 1
ATOM 694 C C . ALA A 1 96 ? 20.263 3.121 -19.556 1.00 97.38 96 ALA A C 1
ATOM 696 O O . ALA A 1 96 ? 21.146 3.223 -20.404 1.00 97.38 96 ALA A O 1
ATOM 697 N N . LEU A 1 97 ? 20.340 2.243 -18.554 1.00 97.75 97 LEU A N 1
ATOM 698 C CA . LEU A 1 97 ? 21.447 1.310 -18.361 1.00 97.75 97 LEU A CA 1
ATOM 699 C C . LEU A 1 97 ? 21.536 0.320 -19.529 1.00 97.75 97 LEU A C 1
ATOM 701 O O . LEU A 1 97 ? 22.605 0.135 -20.097 1.00 97.75 97 LEU A O 1
ATOM 705 N N . LEU A 1 98 ? 20.413 -0.276 -19.938 1.00 97.25 98 LEU A N 1
ATOM 706 C CA . LEU A 1 98 ? 20.367 -1.180 -21.093 1.00 97.25 98 LEU A CA 1
ATOM 707 C C . LEU A 1 98 ? 20.677 -0.466 -22.415 1.00 97.25 98 LEU A C 1
ATOM 709 O O . LEU A 1 98 ? 21.275 -1.067 -23.310 1.00 97.25 98 LEU A O 1
ATOM 713 N N . ALA A 1 99 ? 20.324 0.815 -22.530 1.00 97.25 99 ALA A N 1
ATOM 714 C CA . ALA A 1 99 ? 20.613 1.627 -23.707 1.00 97.25 99 ALA A CA 1
ATOM 715 C C . ALA A 1 99 ? 22.121 1.873 -23.939 1.00 97.25 99 ALA A C 1
ATOM 717 O O . ALA A 1 99 ? 22.493 2.357 -25.004 1.00 97.25 99 ALA A O 1
ATOM 718 N N . ILE A 1 100 ? 22.999 1.511 -22.990 1.00 97.69 100 ILE A N 1
ATOM 719 C CA . ILE A 1 100 ? 24.460 1.519 -23.196 1.00 97.69 100 ILE A CA 1
ATOM 720 C C . ILE A 1 100 ? 24.876 0.465 -24.237 1.00 97.69 100 ILE A C 1
ATOM 722 O O . ILE A 1 100 ? 25.811 0.693 -25.002 1.00 97.69 100 ILE A O 1
ATOM 726 N N . TRP A 1 101 ? 24.181 -0.678 -24.285 1.00 97.56 101 TRP A N 1
ATOM 727 C CA . TRP A 1 101 ? 24.499 -1.790 -25.194 1.00 97.56 101 TRP A CA 1
ATOM 728 C C . TRP A 1 101 ? 23.484 -1.968 -26.328 1.00 97.56 101 TRP A C 1
ATOM 730 O O . TRP A 1 101 ? 23.800 -2.607 -27.331 1.00 97.56 101 TRP A O 1
ATOM 740 N N . LEU A 1 102 ? 22.263 -1.447 -26.177 1.00 96.50 102 LEU A N 1
ATOM 741 C CA . LEU A 1 102 ? 21.165 -1.598 -27.135 1.00 96.50 102 LEU A CA 1
ATOM 742 C C . LEU A 1 102 ? 20.655 -0.241 -27.640 1.00 96.50 102 LEU A C 1
ATOM 744 O O . LEU A 1 102 ? 20.769 0.764 -26.943 1.00 96.50 102 LEU A O 1
ATOM 748 N N . PRO A 1 103 ? 19.997 -0.195 -28.815 1.00 96.69 103 PRO A N 1
ATOM 749 C CA . PRO A 1 103 ? 19.280 1.002 -29.224 1.00 96.69 103 PRO A CA 1
ATOM 750 C C . PRO A 1 103 ? 18.164 1.328 -28.222 1.00 96.69 103 PRO A C 1
ATOM 752 O O . PRO A 1 103 ? 17.469 0.437 -27.728 1.00 96.69 103 PRO A O 1
ATOM 755 N N . TRP A 1 104 ? 17.966 2.623 -27.969 1.00 95.69 104 TRP A N 1
ATOM 756 C CA . TRP A 1 104 ? 17.036 3.147 -26.963 1.00 95.69 104 TRP A CA 1
ATOM 757 C C . TRP A 1 104 ? 15.644 2.496 -27.009 1.00 95.69 104 TRP A C 1
ATOM 759 O O . TRP A 1 104 ? 15.157 2.022 -25.987 1.00 95.69 104 TRP A O 1
ATOM 769 N N . TRP A 1 105 ? 15.034 2.376 -28.193 1.00 96.31 105 TRP A N 1
ATOM 770 C CA . TRP A 1 105 ? 13.706 1.773 -28.357 1.00 96.31 105 TRP A CA 1
ATOM 771 C C . TRP A 1 105 ? 13.637 0.312 -27.873 1.00 96.31 105 TRP A C 1
ATOM 773 O O . TRP A 1 105 ? 12.645 -0.085 -27.263 1.00 96.31 105 TRP A O 1
ATOM 783 N N . ALA A 1 106 ? 14.692 -0.479 -28.095 1.00 97.25 106 ALA A N 1
ATOM 784 C CA . ALA A 1 106 ? 14.738 -1.880 -27.685 1.00 97.25 106 ALA A CA 1
ATOM 785 C C . ALA A 1 106 ? 14.934 -2.008 -26.169 1.00 97.25 106 ALA A C 1
ATOM 787 O O . ALA A 1 106 ? 14.301 -2.852 -25.536 1.00 97.25 106 ALA A O 1
ATOM 788 N N . ALA A 1 107 ? 15.747 -1.132 -25.571 1.00 97.50 107 ALA A N 1
ATOM 789 C CA . ALA A 1 107 ? 15.924 -1.077 -24.123 1.00 97.50 107 ALA A CA 1
ATOM 790 C C . ALA A 1 107 ? 14.595 -0.791 -23.399 1.00 97.50 107 ALA A C 1
ATOM 792 O O . ALA A 1 107 ? 14.224 -1.522 -22.479 1.00 97.50 107 ALA A O 1
ATOM 793 N N . PHE A 1 108 ? 13.828 0.204 -23.861 1.00 96.44 108 PHE A N 1
ATOM 794 C CA . PHE A 1 108 ? 12.501 0.500 -23.306 1.00 96.44 108 PHE A CA 1
ATOM 795 C C . PHE A 1 108 ? 11.515 -0.662 -23.485 1.00 96.44 108 PHE A C 1
ATOM 797 O O . PHE A 1 108 ? 10.767 -0.969 -22.556 1.00 96.44 108 PHE A O 1
ATOM 804 N N . LEU A 1 109 ? 11.535 -1.344 -24.637 1.00 97.69 109 LEU A N 1
ATOM 805 C CA . LEU A 1 109 ? 10.664 -2.497 -24.879 1.00 97.69 109 LEU A CA 1
ATOM 806 C C . LEU A 1 109 ? 10.968 -3.662 -23.923 1.00 97.69 109 LEU A C 1
ATOM 808 O O . LEU A 1 109 ? 10.046 -4.268 -23.379 1.00 97.69 109 LEU A O 1
ATOM 812 N N . ILE A 1 110 ? 12.247 -3.953 -23.670 1.00 97.31 110 ILE A N 1
ATOM 813 C CA . ILE A 1 110 ? 12.654 -5.005 -22.725 1.00 97.31 110 ILE A CA 1
ATOM 814 C C . ILE A 1 110 ? 12.194 -4.660 -21.307 1.00 97.31 110 ILE A C 1
ATOM 816 O O . ILE A 1 110 ? 11.590 -5.497 -20.635 1.00 97.31 110 ILE A O 1
ATOM 820 N N . VAL A 1 111 ? 12.426 -3.425 -20.855 1.00 97.44 111 VAL A N 1
ATOM 821 C CA . VAL A 1 111 ? 11.986 -2.986 -19.522 1.00 97.44 111 VAL A CA 1
ATOM 822 C C . VAL A 1 111 ? 10.465 -3.045 -19.392 1.00 97.44 111 VAL A C 1
ATOM 824 O O . VAL A 1 111 ? 9.963 -3.502 -18.366 1.00 97.44 111 VAL A O 1
ATOM 827 N N . PHE A 1 112 ? 9.723 -2.672 -20.436 1.00 96.69 112 PHE A N 1
ATOM 828 C CA . PHE A 1 112 ? 8.268 -2.808 -20.463 1.00 96.69 112 PHE A CA 1
ATOM 829 C C . PHE A 1 112 ? 7.817 -4.264 -20.257 1.00 96.69 112 PHE A C 1
ATOM 831 O O . PHE A 1 112 ? 6.943 -4.525 -19.428 1.00 96.69 112 PHE A O 1
ATOM 838 N N . LEU A 1 113 ? 8.441 -5.229 -20.941 1.00 97.75 113 LEU A N 1
ATOM 839 C CA . LEU A 1 113 ? 8.125 -6.650 -20.750 1.00 97.75 113 LEU A CA 1
ATOM 840 C C . LEU A 1 113 ? 8.437 -7.125 -19.323 1.00 97.75 113 LEU A C 1
ATOM 842 O O . LEU A 1 113 ? 7.641 -7.858 -18.732 1.00 97.75 113 LEU A O 1
ATOM 846 N N . VAL A 1 114 ? 9.548 -6.664 -18.739 1.00 96.56 114 VAL A N 1
ATOM 847 C CA . VAL A 1 114 ? 9.881 -6.931 -17.330 1.00 96.56 114 VAL A CA 1
ATOM 848 C C . VAL A 1 114 ? 8.804 -6.366 -16.400 1.00 96.56 114 VAL A C 1
ATOM 850 O O . VAL A 1 114 ? 8.370 -7.063 -15.482 1.00 96.56 114 VAL A O 1
ATOM 853 N N . MET A 1 115 ? 8.312 -5.149 -16.647 1.00 95.25 115 MET A N 1
ATOM 854 C CA . MET A 1 115 ? 7.237 -4.551 -15.848 1.00 95.25 115 MET A CA 1
ATOM 855 C C . MET A 1 115 ? 5.938 -5.356 -15.924 1.00 95.25 115 MET A C 1
ATOM 857 O O . MET A 1 115 ? 5.309 -5.576 -14.891 1.00 95.25 115 MET A O 1
ATOM 861 N N . ILE A 1 116 ? 5.550 -5.838 -17.110 1.00 97.81 116 ILE A N 1
ATOM 862 C CA . ILE A 1 116 ? 4.372 -6.704 -17.272 1.00 97.81 116 ILE A CA 1
ATOM 863 C C . ILE A 1 116 ? 4.543 -8.013 -16.493 1.00 97.81 116 ILE A C 1
ATOM 865 O O . ILE A 1 116 ? 3.615 -8.438 -15.803 1.00 97.81 116 ILE A O 1
ATOM 869 N N . ALA A 1 117 ? 5.727 -8.629 -16.543 1.00 97.62 117 ALA A N 1
ATOM 870 C CA . ALA A 1 117 ? 6.011 -9.846 -15.785 1.00 97.62 117 ALA A CA 1
ATOM 871 C C . ALA A 1 117 ? 5.916 -9.609 -14.267 1.00 97.62 117 ALA A C 1
ATOM 873 O O . ALA A 1 117 ? 5.234 -10.357 -13.562 1.00 97.62 117 ALA A O 1
ATOM 874 N N . VAL A 1 118 ? 6.538 -8.538 -13.763 1.00 95.38 118 VAL A N 1
ATOM 875 C CA . VAL A 1 118 ? 6.473 -8.148 -12.345 1.00 95.38 118 VAL A CA 1
ATOM 876 C C . VAL A 1 118 ? 5.028 -7.861 -11.930 1.00 95.38 118 VAL A C 1
ATOM 878 O O . VAL A 1 118 ? 4.564 -8.409 -10.930 1.00 95.38 118 VAL A O 1
ATOM 881 N N . ALA A 1 119 ? 4.285 -7.075 -12.712 1.00 94.88 119 ALA A N 1
ATOM 882 C CA . ALA A 1 119 ? 2.879 -6.772 -12.447 1.00 94.88 119 ALA A CA 1
ATOM 883 C C . ALA A 1 119 ? 2.016 -8.043 -12.406 1.00 94.88 119 ALA A C 1
ATOM 885 O O . ALA A 1 119 ? 1.195 -8.194 -11.502 1.00 94.88 119 ALA A O 1
ATOM 886 N N . GLY A 1 120 ? 2.241 -8.986 -13.326 1.00 97.12 120 GLY A N 1
ATOM 887 C CA . GLY A 1 120 ? 1.567 -10.283 -13.336 1.00 97.12 120 GLY A CA 1
ATOM 888 C C . GLY A 1 120 ? 1.833 -11.099 -12.068 1.00 97.12 120 GLY A C 1
ATOM 889 O O . GLY A 1 120 ? 0.893 -11.625 -11.469 1.00 97.12 120 GLY A O 1
ATOM 890 N N . ILE A 1 121 ? 3.088 -11.154 -11.606 1.00 97.31 121 ILE A N 1
ATOM 891 C CA . ILE A 1 121 ? 3.459 -11.840 -10.356 1.00 97.31 121 ILE A CA 1
ATOM 892 C C . ILE A 1 121 ? 2.796 -11.163 -9.151 1.00 97.31 121 ILE A C 1
ATOM 894 O O . ILE A 1 121 ? 2.191 -11.847 -8.322 1.00 97.31 121 ILE A O 1
ATOM 898 N N . LEU A 1 122 ? 2.868 -9.832 -9.056 1.00 95.12 122 LEU A N 1
ATOM 899 C CA . LEU A 1 122 ? 2.256 -9.077 -7.959 1.00 95.12 122 LEU A CA 1
ATOM 900 C C . LEU A 1 122 ? 0.735 -9.264 -7.932 1.00 95.12 122 LEU A C 1
ATOM 902 O O . LEU A 1 122 ? 0.178 -9.526 -6.866 1.00 95.12 122 LEU A O 1
ATOM 906 N N . ALA A 1 123 ? 0.070 -9.197 -9.087 1.00 95.56 123 ALA A N 1
ATOM 907 C CA . ALA A 1 123 ? -1.365 -9.437 -9.202 1.00 95.56 123 ALA A CA 1
ATOM 908 C C . ALA A 1 123 ? -1.727 -10.868 -8.782 1.00 95.56 123 ALA A C 1
ATOM 910 O O . ALA A 1 123 ? -2.656 -11.066 -7.999 1.00 95.56 123 ALA A O 1
ATOM 911 N N . PHE A 1 124 ? -0.966 -11.869 -9.230 1.00 96.88 124 PHE A N 1
ATOM 912 C CA . PHE A 1 124 ? -1.191 -13.265 -8.860 1.00 96.88 124 PHE A CA 1
ATOM 913 C C . PHE A 1 124 ? -1.035 -13.501 -7.351 1.00 96.88 124 PHE A C 1
ATOM 915 O O . PHE A 1 124 ? -1.910 -14.099 -6.716 1.00 96.88 124 PHE A O 1
ATOM 922 N N . VAL A 1 125 ? 0.051 -12.999 -6.756 1.00 96.00 125 VAL A N 1
ATOM 923 C CA . VAL A 1 125 ? 0.283 -13.090 -5.307 1.00 96.00 125 VAL A CA 1
ATOM 924 C C . VAL A 1 125 ? -0.807 -12.337 -4.547 1.00 96.00 125 VAL A C 1
ATOM 926 O O . VAL A 1 125 ? -1.348 -12.880 -3.584 1.00 96.00 125 VAL A O 1
ATOM 929 N N . GLY A 1 126 ? -1.178 -11.138 -5.000 1.00 92.50 126 GLY A N 1
ATOM 930 C CA . GLY A 1 126 ? -2.249 -10.332 -4.418 1.00 92.50 126 GLY A CA 1
ATOM 931 C C . GLY A 1 126 ? -3.585 -11.071 -4.405 1.00 92.50 126 GLY A C 1
ATOM 932 O O . GLY A 1 126 ? -4.206 -11.200 -3.352 1.00 92.50 126 GLY A O 1
ATOM 933 N N . VAL A 1 127 ? -3.980 -11.665 -5.534 1.00 95.25 127 VAL A N 1
ATOM 934 C CA . VAL A 1 127 ? -5.197 -12.485 -5.634 1.00 95.25 127 VAL A CA 1
ATOM 935 C C . VAL A 1 127 ? -5.121 -13.704 -4.714 1.00 95.25 127 VAL A C 1
ATOM 937 O O . VAL A 1 127 ? -6.097 -14.011 -4.029 1.00 95.25 127 VAL A O 1
ATOM 940 N N . LYS A 1 128 ? -3.975 -14.394 -4.643 1.00 94.12 128 LYS A N 1
ATOM 941 C CA . LYS A 1 128 ? -3.801 -15.552 -3.750 1.00 94.12 128 LYS A CA 1
ATOM 942 C C . LYS A 1 128 ? -3.918 -15.158 -2.277 1.00 94.12 128 LYS A C 1
ATOM 944 O O . LYS A 1 128 ? -4.552 -15.875 -1.508 1.00 94.12 128 LYS A O 1
ATOM 949 N N . LYS A 1 129 ? -3.328 -14.027 -1.883 1.00 92.06 129 LYS A N 1
ATOM 950 C CA . LYS A 1 129 ? -3.412 -13.503 -0.515 1.00 92.06 129 LYS A CA 1
ATOM 951 C C . LYS A 1 129 ? -4.827 -13.046 -0.182 1.00 92.06 129 LYS A C 1
ATOM 953 O O . LYS A 1 129 ? -5.318 -13.408 0.878 1.00 92.06 129 LYS A O 1
ATOM 958 N N . PHE A 1 130 ? -5.504 -12.357 -1.097 1.00 89.31 130 PHE A N 1
ATOM 959 C CA . PHE A 1 130 ? -6.893 -11.938 -0.910 1.00 89.31 130 PHE A CA 1
ATOM 960 C C . PHE A 1 130 ? -7.835 -13.137 -0.750 1.00 89.31 130 PHE A C 1
ATOM 962 O O . PHE A 1 130 ? -8.636 -13.171 0.175 1.00 89.31 130 PHE A O 1
ATOM 969 N N . LYS A 1 131 ? -7.678 -14.175 -1.581 1.00 86.81 131 LYS A N 1
ATOM 970 C CA . LYS A 1 131 ? -8.444 -15.428 -1.459 1.00 86.81 131 LYS A CA 1
ATOM 971 C C . LYS A 1 131 ? -8.139 -16.214 -0.180 1.00 86.81 131 LYS A C 1
ATOM 973 O O . LYS A 1 131 ? -8.973 -16.998 0.254 1.00 86.81 131 LYS A O 1
ATOM 978 N N . ALA A 1 132 ? -6.953 -16.038 0.401 1.00 81.38 132 ALA A N 1
ATOM 979 C CA . ALA A 1 132 ? -6.573 -16.682 1.655 1.00 81.38 132 ALA A CA 1
ATOM 980 C C . ALA A 1 132 ? -7.161 -15.981 2.892 1.00 81.38 132 ALA A C 1
ATOM 982 O O . ALA A 1 132 ? -7.179 -16.576 3.970 1.00 81.38 132 ALA A O 1
ATOM 983 N N . ILE A 1 133 ? -7.650 -14.742 2.761 1.00 85.81 133 ILE A N 1
ATOM 984 C CA . ILE A 1 133 ? -8.375 -14.063 3.836 1.00 85.81 133 ILE A CA 1
ATOM 985 C C . ILE A 1 133 ? -9.749 -14.728 3.941 1.00 85.81 133 ILE A C 1
ATOM 987 O O . ILE A 1 133 ? -10.642 -14.490 3.129 1.00 85.81 133 ILE A O 1
ATOM 991 N N . ARG A 1 134 ? -9.906 -15.609 4.933 1.00 74.62 134 ARG A N 1
ATOM 992 C CA . ARG A 1 134 ? -11.177 -16.277 5.213 1.00 74.62 134 ARG A CA 1
ATOM 993 C C . ARG A 1 134 ? -12.207 -15.216 5.594 1.00 74.62 134 ARG A C 1
ATOM 995 O O . ARG A 1 134 ? -12.003 -14.478 6.557 1.00 74.62 134 ARG A O 1
ATOM 1002 N N . SER A 1 135 ? -13.300 -15.123 4.841 1.00 70.69 135 SER A N 1
ATOM 1003 C CA . SER A 1 135 ? -14.420 -14.263 5.223 1.00 70.69 135 SER A CA 1
ATOM 1004 C C . SER A 1 135 ? -14.931 -14.685 6.609 1.00 70.69 135 SER A C 1
ATOM 1006 O O . SER A 1 135 ? -14.922 -15.882 6.905 1.00 70.69 135 SER A O 1
ATOM 1008 N N . PRO A 1 136 ? -15.362 -13.753 7.477 1.00 76.50 136 PRO A N 1
ATOM 1009 C CA . PRO A 1 136 ? -15.898 -14.091 8.792 1.00 76.50 136 PRO A CA 1
ATOM 1010 C C . PRO A 1 136 ? -17.260 -14.788 8.643 1.00 76.50 136 PRO A C 1
ATOM 1012 O O . PRO A 1 136 ? -18.318 -14.171 8.757 1.00 76.50 136 PRO A O 1
ATOM 1015 N N . GLU A 1 137 ? -17.224 -16.096 8.365 1.00 79.69 137 GLU A N 1
ATOM 1016 C CA . GLU A 1 137 ? -18.390 -16.945 8.084 1.00 79.69 137 GLU A CA 1
ATOM 1017 C C . GLU A 1 137 ? -19.434 -16.858 9.205 1.00 79.69 137 GLU A C 1
ATOM 1019 O O . GLU A 1 137 ? -20.625 -16.790 8.925 1.00 79.69 137 GLU A O 1
ATOM 1024 N N . ARG A 1 138 ? -18.985 -16.777 10.467 1.00 75.81 138 ARG A N 1
ATOM 1025 C CA . ARG A 1 138 ? -19.852 -16.670 11.652 1.00 75.81 138 ARG A CA 1
ATOM 1026 C C . ARG A 1 138 ? -20.584 -15.331 11.735 1.00 75.81 138 ARG A C 1
ATOM 1028 O O . ARG A 1 138 ? -21.770 -15.297 12.036 1.00 75.81 138 ARG A O 1
ATOM 1035 N N . THR A 1 139 ? -19.906 -14.228 11.427 1.00 81.75 139 THR A N 1
ATOM 1036 C CA . THR A 1 139 ? -20.533 -12.899 11.402 1.00 81.75 139 THR A CA 1
ATOM 1037 C C . THR A 1 139 ? -21.541 -12.805 10.261 1.00 81.75 139 THR A C 1
ATOM 1039 O O . THR A 1 139 ? -22.641 -12.292 10.446 1.00 81.75 139 THR A O 1
ATOM 1042 N N . ILE A 1 140 ? -21.202 -13.361 9.096 1.00 80.88 140 ILE A N 1
ATOM 1043 C CA . ILE A 1 140 ? -22.095 -13.388 7.935 1.00 80.88 140 ILE A CA 1
ATOM 1044 C C . ILE A 1 140 ? -23.313 -14.282 8.214 1.00 80.88 140 ILE A C 1
ATOM 1046 O O . ILE A 1 140 ? -24.433 -13.891 7.889 1.00 80.88 140 ILE A O 1
ATOM 1050 N N . SER A 1 141 ? -23.131 -15.442 8.857 1.00 79.38 141 SER A N 1
ATOM 1051 C CA . SER A 1 141 ? -24.245 -16.328 9.213 1.00 79.38 141 SER A CA 1
ATOM 1052 C C . SER A 1 141 ? -25.190 -15.688 10.225 1.00 79.38 141 SER A C 1
ATOM 1054 O O . SER A 1 141 ? -26.395 -15.745 10.015 1.00 79.38 141 SER A O 1
ATOM 1056 N N . SER A 1 142 ? -24.676 -15.022 11.264 1.00 82.50 142 SER A N 1
ATOM 1057 C CA . SER A 1 142 ? -25.520 -14.361 12.270 1.00 82.50 142 SER A CA 1
ATOM 1058 C C . SER A 1 142 ? -26.303 -13.176 11.698 1.00 82.50 142 SER A C 1
ATOM 1060 O O . SER A 1 142 ? -27.469 -12.988 12.036 1.00 82.50 142 SER A O 1
ATOM 1062 N N . VAL A 1 143 ? -25.707 -12.400 10.785 1.00 83.69 143 VAL A N 1
ATOM 1063 C CA . VAL A 1 143 ? -26.419 -11.314 10.086 1.00 83.69 143 VAL A CA 1
ATOM 1064 C C . VAL A 1 143 ? -27.476 -11.870 9.124 1.00 83.69 143 VAL A C 1
ATOM 1066 O O . VAL A 1 143 ? -28.574 -11.322 9.031 1.00 83.69 143 VAL A O 1
ATOM 1069 N N . ASN A 1 144 ? -27.186 -12.977 8.435 1.00 83.25 144 ASN A N 1
ATOM 1070 C CA . ASN A 1 144 ? -28.159 -13.645 7.567 1.00 83.25 144 ASN A CA 1
ATOM 1071 C C . ASN A 1 144 ? -29.314 -14.272 8.359 1.00 83.25 144 ASN A C 1
ATOM 1073 O O . ASN A 1 144 ? -30.462 -14.187 7.930 1.00 83.25 144 ASN A O 1
ATOM 1077 N N . GLU A 1 145 ? -29.031 -14.865 9.517 1.00 80.88 145 GLU A N 1
ATOM 1078 C CA . GLU A 1 145 ? -30.041 -15.406 10.427 1.00 80.88 145 GLU A CA 1
ATOM 1079 C C . GLU A 1 145 ? -30.960 -14.294 10.939 1.00 80.88 145 GLU A C 1
ATOM 1081 O O . GLU A 1 145 ? -32.178 -14.421 10.848 1.00 80.88 145 GLU A O 1
ATOM 1086 N N . TRP A 1 146 ? -30.396 -13.148 11.334 1.00 77.00 146 TRP A N 1
ATOM 1087 C CA . TRP A 1 146 ? -31.177 -11.971 11.720 1.00 77.00 146 TRP A CA 1
ATOM 1088 C C . TRP A 1 146 ? -32.086 -11.461 10.594 1.00 77.00 146 TRP A C 1
ATOM 1090 O O . TRP A 1 146 ? -33.235 -11.108 10.837 1.00 77.00 146 TRP A O 1
ATOM 1100 N N . LYS A 1 147 ? -31.612 -11.481 9.344 1.00 75.81 147 LYS A N 1
ATOM 1101 C CA . LYS A 1 147 ? -32.400 -11.062 8.174 1.00 75.81 147 LYS A CA 1
ATOM 1102 C C . LYS A 1 147 ? -33.538 -12.036 7.831 1.00 75.81 147 LYS A C 1
ATOM 1104 O O . LYS A 1 147 ? -34.543 -11.619 7.260 1.00 75.81 147 LYS A O 1
ATOM 1109 N N . ASN A 1 148 ? -33.382 -13.315 8.183 1.00 77.88 148 ASN A N 1
ATOM 1110 C CA . ASN A 1 148 ? -34.398 -14.357 8.000 1.00 77.88 148 ASN A CA 1
ATOM 1111 C C . ASN A 1 148 ? -35.430 -14.394 9.141 1.00 77.88 148 ASN A C 1
ATOM 1113 O O . ASN A 1 148 ? -36.502 -14.984 8.989 1.00 77.88 148 ASN A O 1
ATOM 1117 N N . LEU A 1 149 ? -35.145 -13.740 10.268 1.00 76.38 149 LEU A N 1
ATOM 1118 C CA . LEU A 1 149 ? -36.103 -13.536 11.347 1.00 76.38 149 LEU A CA 1
ATOM 1119 C C . LEU A 1 149 ? -37.003 -12.343 11.000 1.00 76.38 149 LEU A C 1
ATOM 1121 O O . LEU A 1 149 ? -36.693 -11.193 11.294 1.00 76.38 149 LEU A O 1
ATOM 1125 N N . VAL A 1 150 ? -38.143 -12.628 10.364 1.00 75.69 150 VAL A N 1
ATOM 1126 C CA . VAL A 1 150 ? -39.214 -11.644 10.138 1.00 75.69 150 VAL A CA 1
ATOM 1127 C C . VAL A 1 150 ? -39.647 -11.054 11.495 1.00 75.69 150 VAL A C 1
ATOM 1129 O O . VAL A 1 150 ? -40.151 -11.810 12.338 1.00 75.69 150 VAL A O 1
ATOM 1132 N N . PRO A 1 151 ? -39.491 -9.733 11.732 1.00 67.62 151 PRO A N 1
ATOM 1133 C CA . PRO A 1 151 ? -39.956 -9.087 12.956 1.00 67.62 151 PRO A CA 1
ATOM 1134 C C . PRO A 1 151 ? -41.469 -9.291 13.090 1.00 67.62 151 PRO A C 1
ATOM 1136 O O . PRO A 1 151 ? -42.226 -8.929 12.194 1.00 67.62 151 PRO A O 1
ATOM 1139 N N . GLY A 1 152 ? -41.905 -9.930 14.177 1.00 64.69 152 GLY A N 1
ATOM 1140 C CA . GLY A 1 152 ? -43.320 -10.211 14.454 1.00 64.69 152 GLY A CA 1
ATOM 1141 C C . GLY A 1 152 ? -43.651 -11.689 14.673 1.00 64.69 152 GLY A C 1
ATOM 1142 O O . GLY A 1 152 ? -44.493 -11.992 15.514 1.00 64.69 152 GLY A O 1
ATOM 1143 N N . LYS A 1 153 ? -42.938 -12.635 14.039 1.00 65.69 153 LYS A N 1
ATOM 1144 C CA . LYS A 1 153 ? -43.197 -14.077 14.266 1.00 65.69 153 LYS A CA 1
ATOM 1145 C C . LYS A 1 153 ? -42.708 -14.570 15.627 1.00 65.69 153 LYS A C 1
ATOM 1147 O O . LYS A 1 153 ? -43.307 -15.465 16.215 1.00 65.69 153 LYS A O 1
ATOM 1152 N N . ALA A 1 154 ? -41.654 -13.948 16.157 1.00 66.19 154 ALA A N 1
ATOM 1153 C CA . ALA A 1 154 ? -41.205 -14.200 17.521 1.00 66.19 154 ALA A CA 1
ATOM 1154 C C . ALA A 1 154 ? -42.306 -13.829 18.533 1.00 66.19 154 ALA A C 1
ATOM 1156 O O . ALA A 1 154 ? -42.642 -14.647 19.382 1.00 66.19 154 ALA A O 1
ATOM 1157 N N . GLN A 1 155 ? -42.955 -12.669 18.378 1.00 65.44 155 GLN A N 1
ATOM 1158 C CA . GLN A 1 155 ? -44.101 -12.274 19.209 1.00 65.44 155 GLN A CA 1
ATOM 1159 C C . GLN A 1 155 ? -45.317 -13.182 19.014 1.00 65.44 155 GLN A C 1
ATOM 1161 O O . GLN A 1 155 ? -45.957 -13.532 19.997 1.00 65.44 155 GLN A O 1
ATOM 1166 N N . GLU A 1 156 ? -45.591 -13.643 17.792 1.00 65.69 156 GLU A N 1
ATOM 1167 C CA . GLU A 1 156 ? -46.679 -14.594 17.523 1.00 65.69 156 GLU A CA 1
ATOM 1168 C C . GLU A 1 156 ? -46.440 -15.955 18.209 1.00 65.69 156 GLU A C 1
ATOM 1170 O O . GLU A 1 156 ? -47.368 -16.573 18.734 1.00 65.69 156 GLU A O 1
ATOM 1175 N N . SER A 1 157 ? -45.179 -16.404 18.274 1.00 62.88 157 SER A N 1
ATOM 1176 C CA . SER A 1 157 ? -44.792 -17.624 18.995 1.00 62.88 157 SER A CA 1
ATOM 1177 C C . SER A 1 157 ? -44.836 -17.473 20.522 1.00 62.88 157 SER A C 1
ATOM 1179 O O . SER A 1 157 ? -45.124 -18.449 21.213 1.00 62.88 157 SER A O 1
ATOM 1181 N N . LEU A 1 158 ? -44.602 -16.263 21.047 1.00 68.38 158 LEU A N 1
ATOM 1182 C CA . LEU A 1 158 ? -44.708 -15.957 22.477 1.00 68.38 158 LEU A CA 1
ATOM 1183 C C . LEU A 1 158 ? -46.173 -15.811 22.912 1.00 68.38 158 LEU A C 1
ATOM 1185 O O . LEU A 1 158 ? -46.566 -16.449 23.884 1.00 68.38 158 LEU A O 1
ATOM 1189 N N . ALA A 1 159 ? -46.997 -15.098 22.137 1.00 67.19 159 ALA A N 1
ATOM 1190 C CA . ALA A 1 159 ? -48.436 -14.959 22.379 1.00 67.19 159 ALA A CA 1
ATOM 1191 C C . ALA A 1 159 ? -49.158 -16.319 22.331 1.00 67.19 159 ALA A C 1
ATOM 1193 O O . ALA A 1 159 ? -49.935 -16.658 23.219 1.00 67.19 159 ALA A O 1
ATOM 1194 N N . ARG A 1 160 ? -48.814 -17.176 21.356 1.00 70.69 160 ARG A N 1
ATOM 1195 C CA . ARG A 1 160 ? -49.334 -18.554 21.275 1.00 70.69 160 ARG A CA 1
ATOM 1196 C C . ARG A 1 160 ? -48.929 -19.415 22.481 1.00 70.69 160 ARG A C 1
ATOM 1198 O O . ARG A 1 160 ? -49.658 -20.336 22.861 1.00 70.69 160 ARG A O 1
ATOM 1205 N N . LYS A 1 161 ? -47.755 -19.156 23.069 1.00 65.56 161 LYS A N 1
ATOM 1206 C CA . LYS A 1 161 ? -47.248 -19.888 24.239 1.00 65.56 161 LYS A CA 1
ATOM 1207 C C . LYS A 1 161 ? -47.924 -19.424 25.533 1.00 65.56 161 LYS A C 1
ATOM 1209 O O . LYS A 1 161 ? -48.195 -20.270 26.383 1.00 65.56 161 LYS A O 1
ATOM 1214 N N . GLU A 1 162 ? -48.260 -18.139 25.641 1.00 66.44 162 GLU A N 1
ATOM 1215 C CA . GLU A 1 162 ? -49.086 -17.575 26.719 1.00 66.44 162 GLU A CA 1
ATOM 1216 C C . GLU A 1 162 ? -50.483 -18.210 26.748 1.00 66.44 162 GLU A C 1
ATOM 1218 O O . GLU A 1 162 ? -50.845 -18.808 27.764 1.00 66.44 162 GLU A O 1
ATOM 1223 N N . ASP A 1 163 ? -51.197 -18.223 25.617 1.00 64.81 163 ASP A N 1
ATOM 1224 C CA . ASP A 1 163 ? -52.519 -18.864 25.499 1.00 64.81 163 ASP A CA 1
ATOM 1225 C C . ASP A 1 163 ? -52.475 -20.361 25.850 1.00 64.81 163 ASP A C 1
ATOM 1227 O O . ASP A 1 163 ? -53.350 -20.884 26.538 1.00 64.81 163 ASP A O 1
ATOM 1231 N N . SER A 1 164 ? -51.417 -21.065 25.435 1.00 65.56 164 SER A N 1
ATOM 1232 C CA . SER A 1 164 ? -51.249 -22.492 25.742 1.00 65.56 164 SER A CA 1
ATOM 1233 C C . SER A 1 164 ? -50.952 -22.739 27.222 1.00 65.56 164 SER A C 1
ATOM 1235 O O . SER A 1 164 ? -51.419 -23.725 27.783 1.00 65.56 164 SER A O 1
ATOM 1237 N N . SER A 1 165 ? -50.194 -21.856 27.877 1.00 62.56 165 SER A N 1
ATOM 1238 C CA . SER A 1 165 ? -49.916 -21.956 29.315 1.00 62.56 165 SER A CA 1
ATOM 1239 C C . SER A 1 165 ? -51.141 -21.627 30.174 1.00 62.56 165 SER A C 1
ATOM 1241 O O . SER A 1 165 ? -51.345 -22.275 31.201 1.00 62.56 165 SER A O 1
ATOM 1243 N N . ALA A 1 166 ? -52.012 -20.725 29.702 1.00 62.16 166 ALA A N 1
ATOM 1244 C CA . ALA A 1 166 ? -53.302 -20.408 30.316 1.00 62.16 166 ALA A CA 1
ATOM 1245 C C . ALA A 1 166 ? -54.268 -21.614 30.332 1.00 62.16 166 ALA A C 1
ATOM 1247 O O . ALA A 1 166 ? -55.099 -21.739 31.237 1.00 62.16 166 ALA A O 1
ATOM 1248 N N . LEU A 1 167 ? -54.124 -22.546 29.381 1.00 59.81 167 LEU A N 1
ATOM 1249 C CA . LEU A 1 167 ? -54.905 -23.788 29.328 1.00 59.81 167 LEU A CA 1
ATOM 1250 C C . LEU A 1 167 ? -54.477 -24.831 30.377 1.00 59.81 167 LEU A C 1
ATOM 1252 O O . LEU A 1 167 ? -55.291 -25.675 30.742 1.00 59.81 167 LEU A O 1
ATOM 1256 N N . TYR A 1 168 ? -53.250 -24.763 30.909 1.00 57.69 168 TYR A N 1
ATOM 1257 C CA . TYR A 1 168 ? -52.772 -25.699 31.941 1.00 57.69 168 TYR A CA 1
ATOM 1258 C C . TYR A 1 168 ? -53.000 -25.207 33.379 1.00 57.69 168 TYR A C 1
ATOM 1260 O O . TYR A 1 168 ? -53.095 -26.022 34.293 1.00 57.69 168 TYR A O 1
ATOM 1268 N N . THR A 1 169 ? -53.133 -23.895 33.599 1.00 64.44 169 THR A N 1
ATOM 1269 C CA . THR A 1 169 ? -53.366 -23.308 34.938 1.00 64.44 169 THR A CA 1
ATOM 1270 C C . THR A 1 169 ? -54.843 -23.349 35.377 1.00 64.44 169 THR A C 1
ATOM 1272 O O . THR A 1 169 ? -55.140 -23.397 36.568 1.00 64.44 169 THR A O 1
ATOM 1275 N N . ASN A 1 170 ? -55.793 -23.470 34.440 1.00 54.78 170 ASN A N 1
ATOM 1276 C CA . ASN A 1 170 ? -57.234 -23.466 34.747 1.00 54.78 170 ASN A CA 1
ATOM 1277 C C . ASN A 1 170 ? -57.856 -24.843 35.070 1.00 54.78 170 ASN A C 1
ATOM 1279 O O . ASN A 1 170 ? -59.068 -24.941 35.264 1.00 54.78 170 ASN A O 1
ATOM 1283 N N . ALA A 1 171 ? -57.068 -25.917 35.173 1.00 52.09 171 ALA A N 1
ATOM 1284 C CA . ALA A 1 171 ? -57.592 -27.253 35.489 1.00 52.09 171 ALA A CA 1
ATOM 1285 C C . ALA A 1 171 ? -57.825 -27.512 36.998 1.00 52.09 171 ALA A C 1
ATOM 1287 O O . ALA A 1 171 ? -58.297 -28.586 37.364 1.00 52.09 171 ALA A O 1
ATOM 1288 N N . ALA A 1 172 ? -57.538 -26.547 37.881 1.00 57.38 172 ALA A N 1
ATOM 1289 C CA . ALA A 1 172 ? -57.629 -26.710 39.339 1.00 57.38 172 ALA A CA 1
ATOM 1290 C C . ALA A 1 172 ? -58.912 -26.140 39.989 1.00 57.38 172 ALA A C 1
ATOM 1292 O O . ALA A 1 172 ? -58.927 -25.880 41.190 1.00 57.38 172 ALA A O 1
ATOM 1293 N N . GLY A 1 173 ? -60.009 -25.953 39.244 1.00 57.47 173 GLY A N 1
ATOM 1294 C CA . GLY A 1 173 ? -61.247 -25.442 39.843 1.00 57.47 173 GLY A CA 1
ATOM 1295 C C . GLY A 1 173 ? -62.513 -25.707 39.037 1.00 57.47 173 GLY A C 1
ATOM 1296 O O . GLY A 1 173 ? -62.886 -24.909 38.184 1.00 57.47 173 GLY A O 1
ATOM 1297 N N . ARG A 1 174 ? -63.240 -26.784 39.360 1.00 47.94 174 ARG A N 1
ATOM 1298 C CA . ARG A 1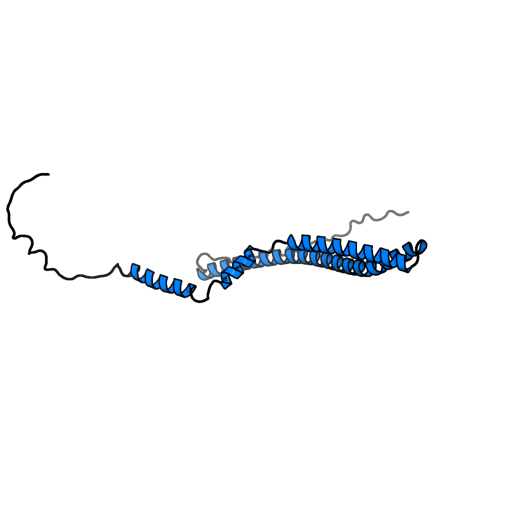 174 ? -64.670 -26.918 39.024 1.00 47.94 174 ARG A CA 1
ATOM 1299 C C . ARG A 1 174 ? -65.442 -27.511 40.211 1.00 47.94 174 ARG A C 1
ATOM 1301 O O . ARG A 1 174 ? -65.143 -28.643 40.589 1.00 47.94 174 ARG A O 1
ATOM 1308 N N . PRO A 1 175 ? -66.419 -26.792 40.801 1.00 53.69 175 PRO A N 1
ATOM 1309 C CA . PRO A 1 175 ? -67.314 -27.350 41.808 1.00 53.69 175 PRO A CA 1
ATOM 1310 C C . PRO A 1 175 ? -68.508 -28.108 41.183 1.00 53.69 175 PRO A C 1
ATOM 1312 O O . PRO A 1 175 ? -68.943 -27.815 40.072 1.00 53.69 175 PRO A O 1
ATOM 1315 N N . ALA A 1 176 ? -68.963 -29.101 41.954 1.00 53.94 176 ALA A N 1
ATOM 1316 C CA . ALA A 1 176 ? -70.094 -30.043 41.883 1.00 53.94 176 ALA A CA 1
ATOM 1317 C C . ALA A 1 176 ? -71.308 -29.783 40.956 1.00 53.94 176 ALA A C 1
ATOM 1319 O O . ALA A 1 176 ? -71.792 -28.659 40.887 1.00 53.94 176 ALA A O 1
ATOM 1320 N N . ALA A 1 177 ? -71.899 -30.868 40.406 1.00 53.31 177 ALA A N 1
ATOM 1321 C CA . ALA A 1 177 ? -73.354 -31.160 40.461 1.00 53.31 177 ALA A CA 1
ATOM 1322 C C . ALA A 1 177 ? -73.779 -32.475 39.746 1.00 53.31 177 ALA A C 1
ATOM 1324 O O . ALA A 1 177 ? -73.267 -32.800 38.677 1.00 53.31 177 ALA A O 1
ATOM 1325 N N . SER A 1 178 ? -74.819 -33.124 40.305 1.00 52.00 178 SER A N 1
ATOM 1326 C CA . SER A 1 178 ? -75.628 -34.279 39.829 1.00 52.00 178 SER A CA 1
ATOM 1327 C C . SER A 1 178 ? -74.907 -35.635 39.855 1.00 52.00 178 SER A C 1
ATOM 1329 O O . SER A 1 178 ? -73.973 -35.859 39.101 1.00 52.00 178 SER A O 1
ATOM 1331 N N . ASP A 1 179 ? -75.167 -36.594 40.744 1.00 60.84 179 ASP A N 1
ATOM 1332 C CA . ASP A 1 179 ? -76.375 -37.071 41.436 1.00 60.84 179 ASP A CA 1
ATOM 1333 C C . ASP A 1 179 ? -77.544 -37.409 40.496 1.00 60.84 179 ASP A C 1
ATOM 1335 O O . ASP A 1 179 ? -78.017 -36.542 39.763 1.00 60.84 179 ASP A O 1
ATOM 1339 N N . LYS A 1 180 ? -78.005 -38.671 40.556 1.00 53.03 180 LYS A N 1
ATOM 1340 C CA . LYS A 1 180 ? -78.955 -39.387 39.660 1.00 53.03 180 LYS A CA 1
ATOM 1341 C C . LYS A 1 180 ? -78.364 -40.175 38.474 1.00 53.03 180 LYS A C 1
ATOM 1343 O O . LYS A 1 180 ? -78.724 -39.947 37.325 1.00 53.03 180 LYS A O 1
ATOM 1348 N N . ALA A 1 181 ? -77.539 -41.190 38.740 1.00 53.78 181 ALA A N 1
ATOM 1349 C CA . ALA A 1 181 ? -77.341 -42.292 37.775 1.00 53.78 181 ALA A CA 1
ATOM 1350 C C . ALA A 1 181 ? -77.070 -43.675 38.406 1.00 53.78 181 ALA A C 1
ATOM 1352 O O . ALA A 1 181 ? -77.009 -44.676 37.695 1.00 53.78 181 ALA A O 1
ATOM 1353 N N . THR A 1 182 ? -76.936 -43.769 39.732 1.00 54.34 182 THR A N 1
ATOM 1354 C CA . THR A 1 182 ? -76.409 -44.981 40.386 1.00 54.34 182 THR A CA 1
ATOM 1355 C C . THR A 1 182 ? -77.484 -46.000 40.796 1.00 54.34 182 THR A C 1
ATOM 1357 O O . THR A 1 182 ? -77.160 -47.159 41.034 1.00 54.34 182 THR A O 1
ATOM 1360 N N . GLU A 1 183 ? -78.773 -45.646 40.797 1.00 51.91 183 GLU A N 1
ATOM 1361 C CA . GLU A 1 183 ? -79.839 -46.561 41.256 1.00 51.91 183 GLU A CA 1
ATOM 1362 C C . GLU A 1 183 ? -80.384 -47.530 40.188 1.00 51.91 183 GLU A C 1
ATOM 1364 O O . GLU A 1 183 ? -81.134 -48.447 40.513 1.00 51.91 183 GLU A O 1
ATOM 1369 N N . ALA A 1 184 ? -79.977 -47.417 38.919 1.00 52.59 184 ALA A N 1
ATOM 1370 C CA . ALA A 1 184 ? -80.484 -48.296 37.855 1.00 52.59 184 ALA A CA 1
ATOM 1371 C C . ALA A 1 184 ? -79.721 -49.633 37.701 1.00 52.59 184 ALA A C 1
ATOM 1373 O O . ALA A 1 184 ? -80.112 -50.467 36.889 1.00 52.59 184 ALA A O 1
ATOM 1374 N N . ARG A 1 185 ? -78.639 -49.871 38.461 1.00 58.09 185 ARG A N 1
ATOM 1375 C CA . ARG A 1 185 ? -77.752 -51.044 38.276 1.00 58.09 185 ARG A CA 1
ATOM 1376 C C . ARG A 1 185 ? -78.004 -52.239 39.205 1.00 58.09 185 ARG A C 1
ATOM 1378 O O . ARG A 1 185 ? -77.217 -53.179 39.180 1.00 58.09 185 ARG A O 1
ATOM 1385 N N . LEU A 1 186 ? -79.082 -52.247 39.991 1.00 59.47 186 LEU A N 1
ATOM 1386 C CA . LEU A 1 186 ? -79.354 -53.327 40.959 1.00 59.47 186 LEU A CA 1
ATOM 1387 C C . LEU A 1 186 ? -80.607 -54.171 40.667 1.00 59.47 186 LEU A C 1
ATOM 1389 O O . LEU A 1 186 ? -81.053 -54.916 41.536 1.00 59.47 186 LEU A O 1
ATOM 1393 N N . ARG A 1 187 ? -81.171 -54.114 39.453 1.00 59.28 187 ARG A N 1
ATOM 1394 C CA . ARG A 1 187 ? -82.409 -54.845 39.126 1.00 59.28 187 ARG A CA 1
ATOM 1395 C C . ARG A 1 187 ? -82.383 -55.596 37.792 1.00 59.28 187 ARG A C 1
ATOM 1397 O O . ARG A 1 187 ? -83.352 -55.541 37.051 1.00 59.28 187 ARG A O 1
ATOM 1404 N N . ASP A 1 188 ? -81.302 -56.313 37.510 1.00 61.62 188 ASP A N 1
ATOM 1405 C CA . ASP A 1 188 ? -81.342 -57.446 36.574 1.00 61.62 188 ASP A CA 1
ATOM 1406 C C . ASP A 1 188 ? -80.091 -58.306 36.831 1.00 61.62 188 ASP A C 1
ATOM 1408 O O . ASP A 1 188 ? -78.971 -57.853 36.633 1.00 61.62 188 ASP A O 1
ATOM 1412 N N . GLY A 1 189 ? -80.149 -59.477 37.464 1.00 50.47 189 GLY A N 1
ATOM 1413 C CA . GLY A 1 189 ? -81.090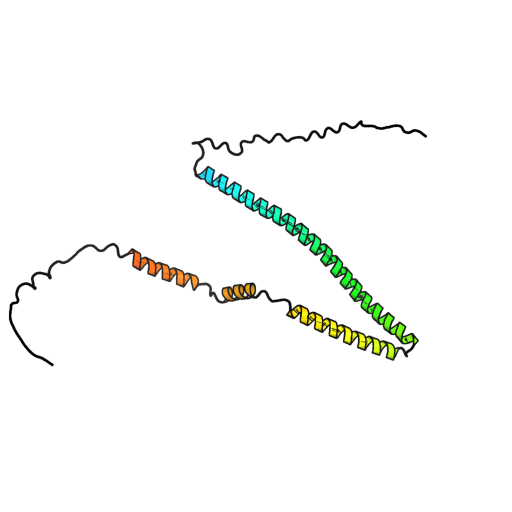 -60.553 37.168 1.00 50.47 189 GLY A CA 1
ATOM 1414 C C . GLY A 1 189 ? -80.510 -61.384 36.020 1.00 50.47 189 GLY A C 1
ATOM 1415 O O . GLY A 1 189 ? -80.842 -61.168 34.874 1.00 50.47 189 GLY A O 1
ATOM 1416 N N . ARG A 1 190 ? -79.486 -62.205 36.277 1.00 52.16 190 ARG A N 1
ATOM 1417 C CA . ARG A 1 190 ? -79.648 -63.656 36.505 1.00 52.16 190 ARG A CA 1
ATOM 1418 C C . ARG A 1 190 ? -79.905 -64.453 35.210 1.00 52.16 190 ARG A C 1
ATOM 1420 O O . ARG A 1 190 ? -80.980 -64.377 34.639 1.00 52.16 190 ARG A O 1
ATOM 1427 N N . GLY A 1 191 ? -78.970 -65.359 34.907 1.00 46.62 191 GLY A N 1
ATOM 1428 C CA . GLY A 1 191 ? -79.086 -66.414 33.887 1.00 46.62 191 GLY A CA 1
ATOM 1429 C C . GLY A 1 191 ? -78.354 -66.032 32.599 1.00 46.62 191 GLY A C 1
ATOM 1430 O O . GLY A 1 191 ? -78.420 -64.890 32.186 1.00 46.62 191 GLY A O 1
ATOM 1431 N N . SER A 1 192 ? -77.598 -66.886 31.923 1.00 54.78 192 SER A N 1
ATOM 1432 C CA . SER A 1 192 ? -77.421 -68.334 32.003 1.00 54.78 192 SER A CA 1
ATOM 1433 C C . SER A 1 192 ? -76.213 -68.710 31.124 1.00 54.78 192 SER A C 1
ATOM 1435 O O . SER A 1 192 ? -75.922 -68.006 30.163 1.00 54.78 192 SER A O 1
ATOM 1437 N N . THR A 1 193 ? -75.523 -69.794 31.499 1.00 53.47 193 THR A N 1
ATOM 1438 C CA . THR A 1 193 ? -74.910 -70.852 30.650 1.00 53.47 193 THR A CA 1
ATOM 1439 C C . THR A 1 193 ? -75.033 -70.656 29.124 1.00 53.47 193 THR A C 1
ATOM 1441 O O . THR A 1 193 ? -76.115 -70.322 28.658 1.00 53.47 193 THR A O 1
ATOM 1444 N N . SER A 1 194 ? -74.052 -70.905 28.250 1.00 49.41 194 SER A N 1
ATOM 1445 C CA . SER A 1 194 ? -73.122 -72.046 28.110 1.00 49.41 194 SER A CA 1
ATOM 1446 C C . SER A 1 194 ? -72.507 -71.975 26.688 1.00 49.41 194 SER A C 1
ATOM 1448 O O . SER A 1 194 ? -73.255 -71.548 25.817 1.00 49.41 194 SER A O 1
ATOM 1450 N N . VAL A 1 195 ? -71.290 -72.533 26.467 1.00 52.88 195 VAL A N 1
ATOM 1451 C CA . VAL A 1 195 ? -70.917 -73.384 25.283 1.00 52.88 195 VAL A CA 1
ATOM 1452 C C . VAL A 1 195 ? -70.815 -72.631 23.920 1.00 52.88 195 VAL A C 1
ATOM 1454 O O . VAL A 1 195 ? -71.639 -71.775 23.647 1.00 52.88 195 VAL A O 1
ATOM 1457 N N . ASP A 1 196 ? -69.850 -72.747 22.995 1.00 48.12 196 ASP A N 1
ATOM 1458 C CA . ASP A 1 196 ? -68.839 -73.717 22.507 1.00 48.12 196 ASP A CA 1
ATOM 1459 C C . ASP A 1 196 ? -67.762 -72.899 21.717 1.00 48.12 196 ASP A C 1
ATOM 1461 O O . ASP A 1 196 ? -68.076 -71.798 21.267 1.00 48.12 196 ASP A O 1
ATOM 1465 N N . VAL A 1 197 ? -66.453 -73.200 21.738 1.00 61.25 197 VAL A N 1
ATOM 1466 C CA . VAL A 1 197 ? -65.638 -74.104 20.871 1.00 61.25 197 VAL A CA 1
ATOM 1467 C C . VAL A 1 197 ? -65.371 -73.600 19.432 1.00 61.25 197 VAL A C 1
ATOM 1469 O O . VAL A 1 197 ? -66.301 -73.272 18.703 1.00 61.25 197 VAL A O 1
ATOM 1472 N N . ASP A 1 198 ? -64.069 -73.658 19.091 1.00 49.12 198 ASP A N 1
ATOM 1473 C CA . ASP A 1 198 ? -63.344 -73.517 17.806 1.00 49.12 198 ASP A CA 1
ATOM 1474 C C . ASP A 1 198 ? -62.958 -72.118 17.283 1.00 49.12 198 ASP A C 1
ATOM 1476 O O . ASP A 1 198 ? -63.820 -71.337 16.822 1.00 49.12 198 ASP A O 1
#

Secondary structure (DSSP, 8-state):
-------------------------S----TTTS-HHHHHHHHHHHHHHHHHHHHHHHHHHHHHHHHHHHHHHHHHHHHHHHHHHHHHHHHHHHHHHHTTTS-HHHHHHHHHHHHHHHHHHHHHHHHHHHHHS---HHHHHHHHHHHHS-TTHHHHHHHHHHHHHHHHHGGG--------SSGGGS------------

pLDDT: mean 77.85, std 17.59, range [46.62, 98.19]